Protein AF-A0A9N9C9L8-F1 (afdb_monomer)

Solvent-accessible surface area (backbone atoms only — not comparable to full-atom values): 14163 Å² total; per-residue (Å²): 132,70,75,78,88,80,62,78,48,74,69,49,50,43,63,75,63,60,70,63,66,48,76,93,69,68,57,78,82,78,86,52,66,73,58,32,45,49,53,38,59,75,66,67,68,44,53,82,51,81,50,46,43,38,30,64,38,55,78,28,55,52,53,47,42,48,48,71,48,54,37,55,40,38,30,43,17,41,72,62,72,84,26,48,66,52,44,47,55,49,25,73,61,52,73,30,62,64,61,68,57,54,63,69,68,44,52,52,50,47,52,47,28,49,74,69,44,34,80,78,39,59,49,83,88,74,60,76,64,70,57,63,57,66,73,57,44,48,16,46,69,30,49,54,86,39,89,56,32,46,66,61,12,44,63,48,55,19,63,73,42,105,67,59,55,66,86,65,60,58,70,58,41,51,50,50,47,50,59,44,50,76,42,40,95,40,31,42,50,60,50,51,54,56,51,46,76,74,50,54,74,68,56,39,53,52,50,49,60,55,49,62,76,64,74,63,70,44,78,42,33,49,54,64,52,50,47,58,55,52,38,56,51,35,48,54,34,59,80,65,69,57,74,80,84,131

Structure (mmCIF, N/CA/C/O backbone):
data_AF-A0A9N9C9L8-F1
#
_entry.id   AF-A0A9N9C9L8-F1
#
loop_
_atom_site.group_PDB
_atom_site.id
_atom_site.type_symbol
_atom_site.label_atom_id
_atom_site.label_alt_id
_atom_site.label_comp_id
_atom_site.label_asym_id
_atom_site.label_entity_id
_atom_site.label_seq_id
_atom_site.pdbx_PDB_ins_code
_atom_site.Cartn_x
_atom_site.Cartn_y
_atom_site.Cartn_z
_atom_site.occupancy
_atom_site.B_iso_or_equiv
_atom_site.auth_seq_id
_atom_site.auth_comp_id
_atom_site.auth_asym_id
_atom_site.auth_atom_id
_atom_site.pdbx_PDB_model_num
ATOM 1 N N . MET A 1 1 ? -16.384 4.258 29.018 1.00 36.84 1 MET A N 1
ATOM 2 C CA . MET A 1 1 ? -17.477 3.339 28.628 1.00 36.84 1 MET A CA 1
ATOM 3 C C . MET A 1 1 ? -18.547 4.137 27.911 1.00 36.84 1 MET A C 1
ATOM 5 O O . MET A 1 1 ? -19.125 5.034 28.512 1.00 36.84 1 MET A O 1
ATOM 9 N N . ILE A 1 2 ? -18.770 3.855 26.630 1.00 44.53 2 ILE A N 1
ATOM 10 C CA . ILE A 1 2 ? -19.825 4.497 25.841 1.00 44.53 2 ILE A CA 1
ATOM 11 C C . ILE A 1 2 ? -21.178 4.009 26.384 1.00 44.53 2 ILE A C 1
ATOM 13 O O . ILE A 1 2 ? -21.399 2.803 26.479 1.00 44.53 2 ILE A O 1
ATOM 17 N N . SER A 1 3 ? -22.069 4.925 26.772 1.00 42.12 3 SER A N 1
ATOM 18 C CA . SER A 1 3 ? -23.412 4.583 27.262 1.00 42.12 3 SER A CA 1
ATOM 19 C C . SER A 1 3 ? -24.166 3.767 26.206 1.00 42.12 3 SER A C 1
ATOM 21 O O . SER A 1 3 ? -24.439 4.246 25.109 1.00 42.12 3 SER A O 1
ATOM 23 N N . ASN A 1 4 ? -24.490 2.514 26.527 1.00 48.62 4 ASN A N 1
ATOM 24 C CA . ASN A 1 4 ? -25.032 1.531 25.582 1.00 48.62 4 ASN A CA 1
ATOM 25 C C . ASN A 1 4 ? -26.500 1.791 25.177 1.00 48.62 4 ASN A C 1
ATOM 27 O O . ASN A 1 4 ? -27.052 1.055 24.368 1.00 48.62 4 ASN A O 1
ATOM 31 N N . LYS A 1 5 ? -27.159 2.805 25.758 1.00 47.91 5 LYS A N 1
ATOM 32 C CA . LYS A 1 5 ? -28.607 3.035 25.601 1.00 47.91 5 LYS A CA 1
ATOM 33 C C . LYS A 1 5 ? -29.011 3.829 24.350 1.00 47.91 5 LYS A C 1
ATOM 35 O O . LYS A 1 5 ? -30.201 3.874 24.064 1.00 47.91 5 LYS A O 1
ATOM 40 N N . SER A 1 6 ? -28.076 4.436 23.611 1.00 53.34 6 SER A N 1
ATOM 41 C CA . SER A 1 6 ? -28.394 5.317 22.466 1.00 53.34 6 SER A CA 1
ATOM 42 C C . SER A 1 6 ? -27.886 4.837 21.103 1.00 53.34 6 SER A C 1
ATOM 44 O O . SER A 1 6 ? -28.094 5.526 20.108 1.00 53.34 6 SER A O 1
ATOM 46 N N . LEU A 1 7 ? -27.225 3.679 21.027 1.00 61.31 7 LEU A N 1
ATOM 47 C CA . LEU A 1 7 ? -26.629 3.195 19.781 1.00 61.31 7 LEU A CA 1
ATOM 48 C C . LEU A 1 7 ? -27.438 2.052 19.191 1.00 61.31 7 LEU A C 1
ATOM 50 O O . LEU A 1 7 ? -27.757 1.080 19.873 1.00 61.31 7 LEU A O 1
ATOM 54 N N . LEU A 1 8 ? -27.747 2.185 17.904 1.00 62.59 8 LEU A N 1
ATOM 55 C CA . LEU A 1 8 ? -28.431 1.157 17.132 1.00 62.59 8 LEU A CA 1
ATOM 56 C C . LEU A 1 8 ? -27.623 -0.144 17.169 1.00 62.59 8 LEU A C 1
ATOM 58 O O . LEU A 1 8 ? -26.409 -0.140 16.947 1.00 62.59 8 LEU A O 1
ATOM 62 N N . SER A 1 9 ? -28.291 -1.272 17.426 1.00 70.12 9 SER A N 1
ATOM 63 C CA . SER A 1 9 ? -27.626 -2.570 17.327 1.00 70.12 9 SER A CA 1
ATOM 64 C C . SER A 1 9 ? -27.244 -2.854 15.873 1.00 70.12 9 SER A C 1
ATOM 66 O O . SER A 1 9 ? -27.865 -2.343 14.941 1.00 70.12 9 SER A O 1
ATOM 68 N N . VAL A 1 10 ? -26.276 -3.744 15.644 1.00 64.94 10 VAL A N 1
ATOM 69 C CA . VAL A 1 10 ? -25.913 -4.190 14.285 1.00 64.94 10 VAL A CA 1
ATOM 70 C C . VAL A 1 10 ? -27.135 -4.690 13.508 1.00 64.94 10 VAL A C 1
ATOM 72 O O . VAL A 1 10 ? -27.274 -4.412 12.320 1.00 64.94 10 VAL A O 1
ATOM 75 N N . ARG A 1 11 ? -28.067 -5.375 14.185 1.00 66.69 11 ARG A N 1
ATOM 76 C CA . ARG A 1 11 ? -29.328 -5.837 13.584 1.00 66.69 11 ARG A CA 1
ATOM 77 C C . ARG A 1 11 ? -30.241 -4.678 13.180 1.00 66.69 11 ARG A C 1
ATOM 79 O O . ARG A 1 11 ? -30.893 -4.767 12.140 1.00 66.69 11 ARG A O 1
ATOM 86 N N . ASP A 1 12 ? -30.266 -3.602 13.959 1.00 71.19 12 ASP A N 1
ATOM 87 C CA . ASP A 1 12 ? -31.048 -2.404 13.645 1.00 71.19 12 ASP A CA 1
ATOM 88 C C . ASP A 1 12 ? -30.418 -1.629 12.489 1.00 71.19 12 ASP A C 1
ATOM 90 O O . ASP A 1 12 ? -31.132 -1.218 11.580 1.00 71.19 12 ASP A O 1
ATOM 94 N N . LEU A 1 13 ? -29.085 -1.529 12.442 1.00 66.75 13 LEU A N 1
ATOM 95 C CA . LEU A 1 13 ? -28.355 -0.954 11.308 1.00 66.75 13 LEU A CA 1
ATOM 96 C C . LEU A 1 13 ? -28.655 -1.734 10.013 1.00 66.75 13 LEU A C 1
ATOM 98 O O . LEU A 1 13 ? -28.976 -1.141 8.983 1.00 66.75 13 LEU A O 1
ATOM 102 N N . VAL A 1 14 ? -28.640 -3.070 10.064 1.00 66.06 14 VAL A N 1
ATOM 103 C CA . VAL A 1 14 ? -28.984 -3.929 8.915 1.00 66.06 14 VAL A CA 1
ATOM 104 C C . VAL A 1 14 ? -30.398 -3.657 8.401 1.00 66.06 14 VAL A C 1
ATOM 106 O O . VAL A 1 14 ? -30.597 -3.530 7.188 1.00 66.06 14 VAL A O 1
ATOM 109 N N . LYS A 1 15 ? -31.370 -3.533 9.314 1.00 67.88 15 LYS A N 1
ATOM 110 C CA . LYS A 1 15 ? -32.774 -3.255 8.982 1.00 67.88 15 LYS A CA 1
ATOM 111 C C . LYS A 1 15 ? -32.986 -1.836 8.448 1.00 67.88 15 LYS A C 1
ATOM 113 O O . LYS A 1 15 ? -33.624 -1.679 7.410 1.00 67.88 15 LYS A O 1
ATOM 118 N N . ILE A 1 16 ? -32.450 -0.823 9.129 1.00 61.50 16 ILE A N 1
ATOM 119 C CA . ILE A 1 16 ? -32.645 0.602 8.812 1.00 61.50 16 ILE A CA 1
ATOM 120 C C . ILE A 1 16 ? -32.012 0.950 7.466 1.00 61.50 16 ILE A C 1
ATOM 122 O O . ILE A 1 16 ? -32.652 1.580 6.626 1.00 61.50 16 ILE A O 1
ATOM 126 N N . TYR A 1 17 ? -30.786 0.488 7.214 1.00 61.66 17 TYR A N 1
ATOM 127 C CA . TYR A 1 17 ? -30.059 0.841 5.992 1.00 61.66 17 TYR A CA 1
ATOM 128 C C . TYR A 1 17 ? -30.363 -0.075 4.805 1.00 61.66 17 TYR A C 1
ATOM 130 O O . TYR A 1 17 ? -29.719 0.071 3.761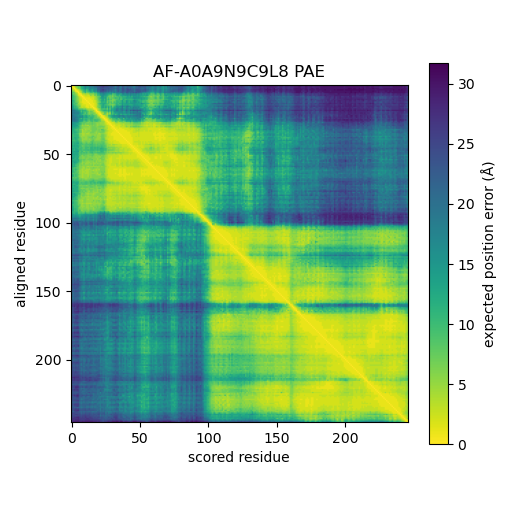 1.00 61.66 17 TYR A O 1
ATOM 138 N N . LYS A 1 18 ? -31.329 -1.004 4.947 1.00 61.41 18 LYS A N 1
ATOM 139 C CA . LYS A 1 18 ? -31.660 -2.049 3.961 1.00 61.41 18 LYS A CA 1
ATOM 140 C C . LYS A 1 18 ? -30.379 -2.592 3.334 1.00 61.41 18 LYS A C 1
ATOM 142 O O . LYS A 1 18 ? -30.186 -2.445 2.123 1.00 61.41 18 LYS A O 1
ATOM 147 N N . LEU A 1 19 ? -29.483 -3.112 4.184 1.00 62.03 19 LEU A N 1
ATOM 148 C CA . LEU A 1 19 ? -28.138 -3.582 3.833 1.00 62.03 19 LEU A CA 1
ATOM 149 C C . LEU A 1 19 ? -28.204 -4.693 2.773 1.00 62.03 19 LEU A C 1
ATOM 151 O O . LEU A 1 19 ? -28.043 -5.874 3.046 1.00 62.03 19 LEU A O 1
ATOM 155 N N . SER A 1 20 ? -28.436 -4.299 1.531 1.00 59.25 20 SER A N 1
ATOM 156 C CA . SER A 1 20 ? -28.052 -5.042 0.351 1.00 59.25 20 SER A CA 1
ATOM 157 C C . SER A 1 20 ? -26.650 -4.565 0.013 1.00 59.25 20 SER A C 1
ATOM 159 O O . SER A 1 20 ? -26.400 -3.361 -0.167 1.00 59.25 20 SER A O 1
ATOM 161 N N . ALA A 1 21 ? -25.716 -5.512 -0.009 1.00 56.69 21 ALA A N 1
ATOM 162 C CA . ALA A 1 21 ? -24.401 -5.267 -0.564 1.00 56.69 21 ALA A CA 1
ATOM 163 C C . ALA A 1 21 ? -24.594 -4.743 -1.990 1.00 56.69 21 ALA A C 1
ATOM 165 O O . ALA A 1 21 ? -25.230 -5.390 -2.825 1.00 56.69 21 ALA A O 1
ATOM 166 N N . LYS A 1 22 ? -24.076 -3.546 -2.276 1.00 57.56 22 LYS A N 1
ATOM 167 C CA . LYS A 1 22 ? -24.016 -3.089 -3.662 1.00 57.56 22 LYS A CA 1
ATOM 168 C C . LYS A 1 22 ? -22.896 -3.869 -4.335 1.00 57.56 22 LYS A C 1
ATOM 170 O O . LYS A 1 22 ? -21.727 -3.643 -4.028 1.00 57.56 22 LYS A O 1
ATOM 175 N N . SER A 1 23 ? -23.249 -4.753 -5.266 1.00 52.34 23 SER A N 1
ATOM 176 C CA . SER A 1 23 ? -22.288 -5.519 -6.076 1.00 52.34 23 SER A CA 1
ATOM 177 C C . SER A 1 23 ? -21.268 -4.612 -6.776 1.00 52.34 23 SER A C 1
ATOM 179 O O . SER A 1 23 ? -20.095 -4.949 -6.843 1.00 52.34 23 SER A O 1
ATOM 181 N N . GLN A 1 24 ? -21.677 -3.405 -7.187 1.00 54.88 24 GLN A N 1
ATOM 182 C CA . GLN A 1 24 ? -20.796 -2.388 -7.781 1.00 54.88 24 GLN A CA 1
ATOM 183 C C . GLN A 1 24 ? -19.746 -1.799 -6.818 1.00 54.88 24 GLN A C 1
ATOM 185 O O . GLN A 1 24 ? -18.781 -1.186 -7.269 1.00 54.88 24 GLN A O 1
ATOM 190 N N . LEU A 1 25 ? -19.930 -1.938 -5.502 1.00 53.25 25 LEU A N 1
ATOM 191 C CA . LEU A 1 25 ? -18.978 -1.486 -4.480 1.00 53.25 25 LEU A CA 1
ATOM 192 C C . LEU A 1 25 ? -18.234 -2.657 -3.821 1.00 53.25 25 LEU A C 1
ATOM 194 O O . LEU A 1 25 ? -17.417 -2.416 -2.934 1.00 53.25 25 LEU A O 1
ATOM 198 N N . SER A 1 26 ? -18.510 -3.902 -4.237 1.00 55.22 26 SER A N 1
ATOM 199 C CA . SER A 1 26 ? -17.922 -5.134 -3.688 1.00 55.22 26 SER A CA 1
ATOM 200 C C . SER A 1 26 ? -17.912 -5.156 -2.143 1.00 55.22 26 SER A C 1
ATOM 202 O O . SER A 1 26 ? -16.914 -5.483 -1.500 1.00 55.22 26 SER A O 1
ATOM 204 N N . GLN A 1 27 ? -19.022 -4.732 -1.532 1.00 65.38 27 GLN A N 1
ATOM 205 C CA . GLN A 1 27 ? -19.159 -4.600 -0.078 1.00 65.38 27 GLN A CA 1
ATOM 206 C C . GLN A 1 27 ? -19.370 -5.961 0.599 1.00 65.38 27 GLN A C 1
ATOM 208 O O . GLN A 1 27 ? -20.330 -6.657 0.282 1.00 65.38 27 GLN A O 1
ATOM 213 N N . ASN A 1 28 ? -18.523 -6.289 1.579 1.00 69.88 28 ASN A N 1
ATOM 214 C CA . ASN A 1 28 ? -18.715 -7.404 2.509 1.00 69.88 28 ASN A CA 1
ATOM 215 C C . ASN A 1 28 ? -18.679 -6.850 3.934 1.00 69.88 28 ASN A C 1
ATOM 217 O O . ASN A 1 28 ? -17.676 -6.262 4.334 1.00 69.88 28 ASN A O 1
ATOM 221 N N . PHE A 1 29 ? -19.767 -7.007 4.687 1.00 76.19 29 PHE A N 1
ATOM 222 C CA . PHE A 1 29 ? -19.865 -6.460 6.039 1.00 76.19 29 PHE A CA 1
ATOM 223 C C . PHE A 1 29 ? -19.498 -7.516 7.077 1.00 76.19 29 PHE A C 1
ATOM 225 O O . PHE A 1 29 ? -20.075 -8.603 7.092 1.00 76.19 29 PHE A O 1
ATOM 232 N N . ILE A 1 30 ? -18.572 -7.179 7.973 1.00 75.44 30 ILE A N 1
ATOM 233 C CA . ILE A 1 30 ? -18.327 -7.964 9.183 1.00 75.44 30 ILE A CA 1
ATOM 234 C C . ILE A 1 30 ? -19.436 -7.600 10.172 1.00 75.44 30 ILE A C 1
ATOM 236 O O . ILE A 1 30 ? -19.544 -6.445 10.578 1.00 75.44 30 ILE A O 1
ATOM 240 N N . LEU A 1 31 ? -20.284 -8.571 10.514 1.00 78.94 31 LEU A N 1
ATOM 241 C CA . LEU A 1 31 ? -21.422 -8.387 11.427 1.00 78.94 31 LEU A CA 1
ATOM 242 C C . LEU A 1 31 ? -21.231 -9.097 12.779 1.00 78.94 31 LEU A C 1
ATOM 244 O O . LEU A 1 31 ? -22.126 -9.061 13.621 1.00 78.94 31 LEU A O 1
ATOM 248 N N . ASP A 1 32 ? -20.077 -9.736 12.987 1.00 82.94 32 ASP A N 1
ATOM 249 C CA . ASP A 1 32 ? -19.719 -10.428 14.226 1.00 82.94 32 ASP A CA 1
ATOM 250 C C . ASP A 1 32 ? -18.678 -9.623 15.011 1.00 82.94 32 ASP A C 1
ATOM 252 O O . ASP A 1 32 ? -17.549 -9.428 14.551 1.00 82.94 32 ASP A O 1
ATOM 256 N N . LYS A 1 33 ? -19.056 -9.191 16.221 1.00 83.19 33 LYS A N 1
ATOM 257 C CA . LYS A 1 33 ? -18.181 -8.419 17.108 1.00 83.19 33 LYS A CA 1
ATOM 258 C C . LYS A 1 33 ? -16.960 -9.224 17.566 1.00 83.19 33 LYS A C 1
ATOM 260 O O . LYS A 1 33 ? -15.892 -8.659 17.760 1.00 83.19 33 LYS A O 1
ATOM 265 N N . ASN A 1 34 ? -17.062 -10.549 17.677 1.00 87.88 34 ASN A N 1
ATOM 266 C CA . ASN A 1 34 ? -15.916 -11.379 18.059 1.00 87.88 34 ASN A CA 1
ATOM 267 C C . ASN A 1 34 ? -14.812 -11.344 16.996 1.00 87.88 34 ASN A C 1
ATOM 269 O O . ASN A 1 34 ? -13.630 -11.448 17.320 1.00 87.88 34 ASN A O 1
ATOM 273 N N . VAL A 1 35 ? -15.189 -11.212 15.719 1.00 86.69 35 VAL A N 1
ATOM 274 C CA . VAL A 1 35 ? -14.233 -11.071 14.615 1.00 86.69 35 VAL A CA 1
ATOM 275 C C . VAL A 1 35 ? -13.576 -9.696 14.664 1.00 86.69 35 VAL A C 1
ATOM 277 O O . VAL A 1 35 ? -12.353 -9.614 14.578 1.00 86.69 35 VAL A O 1
ATOM 280 N N . THR A 1 36 ? -14.349 -8.623 14.852 1.00 88.88 36 THR A N 1
ATOM 281 C CA . THR A 1 36 ? -13.792 -7.263 14.921 1.00 88.88 36 THR A CA 1
ATOM 282 C C . THR A 1 36 ? -12.912 -7.057 16.154 1.00 88.88 36 THR A C 1
ATOM 284 O O . THR A 1 36 ? -11.832 -6.488 16.028 1.00 88.88 36 THR A O 1
ATOM 287 N N . ASP A 1 37 ? -13.282 -7.609 17.312 1.00 88.69 37 ASP A N 1
ATOM 288 C CA . ASP A 1 37 ? -12.459 -7.563 18.529 1.00 88.69 37 ASP A CA 1
ATOM 289 C C . ASP A 1 37 ? -11.131 -8.331 18.345 1.00 88.69 37 ASP A C 1
ATOM 291 O O . ASP A 1 37 ? -10.080 -7.883 18.806 1.00 88.69 37 ASP A O 1
ATOM 295 N N . LYS A 1 38 ? -11.135 -9.457 17.608 1.00 87.44 38 LYS A N 1
ATOM 296 C CA . LYS A 1 38 ? -9.898 -10.168 17.230 1.00 87.44 38 LYS A CA 1
ATOM 297 C C . LYS A 1 38 ? -9.013 -9.336 16.305 1.00 87.44 38 LYS A C 1
ATOM 299 O O . LYS A 1 38 ? -7.806 -9.317 16.521 1.00 87.44 38 LYS A O 1
ATOM 304 N N . ILE A 1 39 ? -9.591 -8.651 15.313 1.00 85.12 39 ILE A N 1
ATOM 305 C CA . ILE A 1 39 ? -8.845 -7.758 14.411 1.00 85.12 39 ILE A CA 1
ATOM 306 C C . ILE A 1 39 ? -8.147 -6.663 15.224 1.00 85.12 39 ILE A C 1
ATOM 308 O O . ILE A 1 39 ? -6.936 -6.510 15.111 1.00 85.12 39 ILE A O 1
ATOM 312 N N . VAL A 1 40 ? -8.884 -5.970 16.099 1.00 87.62 40 VAL A N 1
ATOM 313 C CA . VAL A 1 40 ? -8.338 -4.908 16.962 1.00 87.62 40 VAL A CA 1
ATOM 314 C C . VAL A 1 40 ? -7.203 -5.429 17.842 1.00 87.62 40 VAL A C 1
ATOM 316 O O . VAL A 1 40 ? -6.139 -4.815 17.904 1.00 87.62 40 VAL A O 1
ATOM 319 N N . LYS A 1 41 ? -7.384 -6.604 18.457 1.00 86.06 41 LYS A N 1
ATOM 320 C CA . LYS A 1 41 ? -6.346 -7.239 19.277 1.00 86.06 41 LYS A CA 1
ATOM 321 C C . LYS A 1 41 ? -5.094 -7.593 18.467 1.00 86.06 41 LYS A C 1
ATOM 323 O O . LYS A 1 41 ? -3.984 -7.359 18.934 1.00 86.06 41 LYS A O 1
ATOM 328 N N . SER A 1 42 ? -5.250 -8.156 17.267 1.00 81.19 42 SER A N 1
ATOM 329 C CA . SER A 1 42 ? -4.127 -8.494 16.379 1.00 81.19 42 SER A CA 1
ATOM 330 C C . SER A 1 42 ? -3.381 -7.261 15.869 1.00 81.19 42 SER A C 1
ATOM 332 O O . SER A 1 42 ? -2.173 -7.335 15.653 1.00 81.19 42 SER A O 1
ATOM 334 N N . SER A 1 43 ? -4.084 -6.140 15.719 1.00 77.81 43 SER A N 1
ATOM 335 C CA . SER A 1 43 ? -3.515 -4.843 15.355 1.00 77.81 43 SER A CA 1
ATOM 336 C C . SER A 1 43 ? -2.775 -4.137 16.490 1.00 77.81 43 SER A C 1
ATOM 338 O O . SER A 1 43 ? -2.137 -3.125 16.225 1.00 77.81 43 SER A O 1
ATOM 340 N N . GLN A 1 44 ? -2.842 -4.663 17.720 1.00 83.44 44 GLN A N 1
ATOM 341 C CA . GLN A 1 44 ? -2.185 -4.099 18.908 1.00 83.44 44 GLN A CA 1
ATOM 342 C C . GLN A 1 44 ? -2.575 -2.637 19.175 1.00 83.44 44 GLN A C 1
ATOM 344 O O . GLN A 1 44 ? -1.766 -1.869 19.680 1.00 83.44 44 GLN A O 1
ATOM 349 N N . ILE A 1 45 ? -3.812 -2.265 18.829 1.00 82.00 45 ILE A N 1
ATOM 350 C CA . ILE A 1 45 ? -4.338 -0.924 19.096 1.00 82.00 45 ILE A CA 1
ATOM 351 C C . ILE A 1 45 ? -4.612 -0.789 20.593 1.00 82.00 45 ILE A C 1
ATOM 353 O O . ILE A 1 45 ? -5.303 -1.638 21.169 1.00 82.00 45 ILE A O 1
ATOM 357 N N . ASP A 1 46 ? -4.155 0.302 21.200 1.00 81.50 46 ASP A N 1
ATOM 358 C CA . ASP A 1 46 ? -4.461 0.643 22.588 1.00 81.50 46 ASP A CA 1
ATOM 359 C C . ASP A 1 46 ? -4.780 2.137 22.782 1.00 81.50 46 ASP A C 1
ATOM 361 O O . ASP A 1 46 ? -4.831 2.926 21.840 1.00 81.50 46 ASP A O 1
ATOM 365 N N . SER A 1 47 ? -5.090 2.533 24.018 1.00 80.56 47 SER A N 1
ATOM 366 C CA . SER A 1 47 ? -5.500 3.904 24.346 1.00 80.56 47 SER A CA 1
ATOM 367 C C . SER A 1 47 ? -4.385 4.954 24.222 1.00 80.56 47 SER A C 1
ATOM 369 O O . SER A 1 47 ? -4.677 6.146 24.305 1.00 80.56 47 SER A O 1
ATOM 371 N N . ASN A 1 48 ? -3.124 4.540 24.078 1.00 78.06 48 ASN A N 1
ATOM 372 C CA . ASN A 1 48 ? -1.961 5.415 23.917 1.00 78.06 48 ASN A CA 1
ATOM 373 C C . ASN A 1 48 ? -1.676 5.754 22.450 1.00 78.06 48 ASN A C 1
ATOM 375 O O . ASN A 1 48 ? -0.862 6.642 22.182 1.00 78.06 48 ASN A O 1
ATOM 379 N N . ASP A 1 49 ? -2.323 5.072 21.502 1.00 72.00 49 ASP A N 1
ATOM 380 C CA . ASP A 1 49 ? -2.201 5.407 20.089 1.00 72.00 49 ASP A CA 1
ATOM 381 C C . ASP A 1 49 ? -2.683 6.846 19.837 1.00 72.00 49 ASP A C 1
ATOM 383 O O . ASP A 1 49 ? -3.772 7.264 20.236 1.00 72.00 49 ASP A O 1
ATOM 387 N N . LEU A 1 50 ? -1.857 7.630 19.140 1.00 64.94 50 LEU A N 1
ATOM 388 C CA . LEU A 1 50 ? -2.136 9.049 18.890 1.00 64.94 50 LEU A CA 1
ATOM 389 C C . LEU A 1 50 ? -3.296 9.264 17.912 1.00 64.94 50 LEU A C 1
ATOM 391 O O . LEU A 1 50 ? -3.976 10.291 17.979 1.00 64.94 50 LEU A O 1
ATOM 395 N N . LEU A 1 51 ? -3.472 8.332 16.971 1.00 66.25 51 LEU A N 1
ATOM 396 C CA . LEU A 1 51 ? -4.500 8.364 15.940 1.00 66.25 51 LEU A CA 1
ATOM 397 C C . LEU A 1 51 ? -4.702 6.967 15.348 1.00 66.25 51 LEU A C 1
ATOM 399 O O . LEU A 1 51 ? -3.759 6.387 14.814 1.00 66.25 51 LEU A O 1
ATOM 403 N N . VAL A 1 52 ? -5.946 6.492 15.320 1.00 73.00 52 VAL A N 1
ATOM 404 C CA . VAL A 1 52 ? -6.334 5.315 14.528 1.00 73.00 52 VAL A CA 1
ATOM 405 C C . VAL A 1 52 ? -7.088 5.758 13.283 1.00 73.00 52 VAL A C 1
ATOM 407 O O . VAL A 1 52 ? -7.986 6.594 13.346 1.00 73.00 52 VAL A O 1
ATOM 410 N N . VAL A 1 53 ? -6.747 5.182 12.133 1.00 74.31 53 VAL A N 1
ATOM 411 C CA . VAL A 1 53 ? -7.450 5.453 10.880 1.00 74.31 53 VAL A CA 1
ATOM 412 C C . VAL A 1 53 ? -8.062 4.173 10.339 1.00 74.31 53 VAL A C 1
ATOM 414 O O . VAL A 1 53 ? -7.335 3.255 9.990 1.00 74.31 53 VAL A O 1
ATOM 417 N N . GLU A 1 54 ? -9.385 4.127 10.231 1.00 77.25 54 GLU A N 1
ATOM 418 C CA . GLU A 1 54 ? -10.133 3.033 9.619 1.00 77.25 54 GLU A CA 1
ATOM 419 C C . GLU A 1 54 ? -10.584 3.420 8.210 1.00 77.25 54 GLU A C 1
ATOM 421 O O . GLU A 1 54 ? -11.121 4.503 7.979 1.00 77.25 54 GLU A O 1
ATOM 426 N N . VAL A 1 55 ? -10.413 2.507 7.257 1.00 76.75 55 VAL A N 1
ATOM 427 C CA . VAL A 1 55 ? -10.865 2.678 5.874 1.00 76.75 55 VAL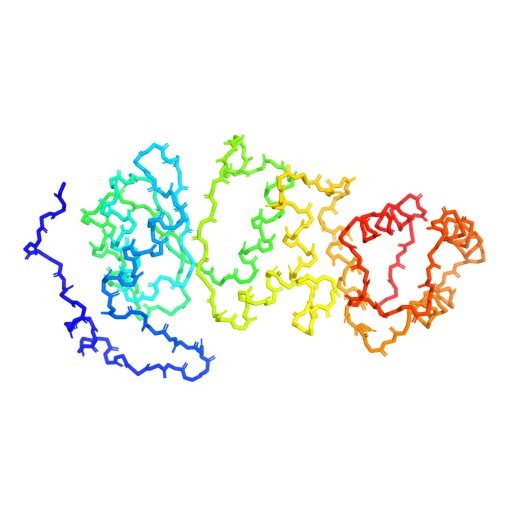 A CA 1
ATOM 428 C C . VAL A 1 55 ? -11.906 1.632 5.527 1.00 76.75 55 VAL A C 1
ATOM 430 O O . VAL A 1 55 ? -11.696 0.452 5.767 1.00 76.75 55 VAL A O 1
ATOM 433 N N . GLY A 1 56 ? -13.015 2.070 4.931 1.00 76.56 56 GLY A N 1
ATOM 434 C CA . GLY A 1 56 ? -14.162 1.215 4.639 1.00 76.56 56 GLY A CA 1
ATOM 435 C C . GLY A 1 56 ? -14.932 0.834 5.900 1.00 76.56 56 GLY A C 1
ATOM 436 O O . GLY A 1 56 ? -15.232 -0.341 6.089 1.00 76.56 56 GLY A O 1
ATOM 437 N N . ALA A 1 57 ? -15.227 1.812 6.760 1.00 81.44 57 ALA A N 1
ATOM 438 C CA . ALA A 1 57 ? -15.872 1.581 8.055 1.00 81.44 57 ALA A CA 1
ATOM 439 C C . ALA A 1 57 ? -17.244 0.888 7.949 1.00 81.44 57 ALA A C 1
ATOM 441 O O . ALA A 1 57 ? -17.699 0.205 8.873 1.00 81.44 57 ALA A O 1
ATOM 442 N N . GLY A 1 58 ? -17.912 1.028 6.801 1.00 82.38 58 GLY A N 1
ATOM 443 C CA . GLY A 1 58 ? -19.210 0.437 6.532 1.00 82.38 58 GLY A CA 1
ATOM 444 C C . GLY A 1 58 ? -20.216 0.840 7.615 1.00 82.38 58 GLY A C 1
ATOM 445 O O . GLY A 1 58 ? -20.254 2.007 7.999 1.00 82.38 58 GLY A O 1
ATOM 446 N N . PRO A 1 59 ? -21.012 -0.099 8.156 1.00 81.69 59 PRO A N 1
ATOM 447 C CA . PRO A 1 59 ? -21.966 0.190 9.226 1.00 81.69 59 PRO A CA 1
ATOM 448 C C . PRO A 1 59 ? -21.309 0.518 10.581 1.00 81.69 59 PRO A C 1
ATOM 450 O O . PRO A 1 59 ? -22.028 0.843 11.520 1.00 81.69 59 PRO A O 1
ATOM 453 N N . GLY A 1 60 ? -19.979 0.431 10.709 1.00 84.88 60 GLY A N 1
ATOM 454 C CA . GLY A 1 60 ? -19.242 0.897 11.885 1.00 84.88 60 GLY A CA 1
ATOM 455 C C . GLY A 1 60 ? -18.992 -0.146 12.980 1.00 84.88 60 GLY A C 1
ATOM 456 O O . GLY A 1 60 ? -18.724 0.221 14.123 1.00 84.88 60 GLY A O 1
ATOM 457 N N . LEU A 1 61 ? -19.084 -1.451 12.682 1.00 87.31 61 LEU A N 1
ATOM 458 C CA . LEU A 1 61 ? -18.844 -2.485 13.702 1.00 87.31 61 LEU A CA 1
ATOM 459 C C . LEU A 1 61 ? -17.364 -2.586 14.101 1.00 87.31 61 LEU A C 1
ATOM 461 O O . LEU A 1 61 ? -17.063 -2.690 15.287 1.00 87.31 61 LEU A O 1
ATOM 465 N N . LEU A 1 62 ? -16.442 -2.516 13.136 1.00 86.12 62 LEU A N 1
ATOM 466 C CA . LEU A 1 62 ? -15.012 -2.452 13.442 1.00 86.12 62 LEU A CA 1
ATOM 467 C C . LEU A 1 62 ? -14.663 -1.117 14.112 1.00 86.12 62 LEU A C 1
ATOM 469 O O . LEU A 1 62 ? -13.979 -1.130 15.134 1.00 86.12 62 LEU A O 1
ATOM 473 N N . THR A 1 63 ? -15.242 -0.005 13.641 1.00 85.75 63 THR A N 1
ATOM 474 C CA . THR A 1 63 ? -15.189 1.299 14.324 1.00 85.75 63 THR A CA 1
ATOM 475 C C . THR A 1 63 ? -15.544 1.175 15.799 1.00 85.75 63 THR A C 1
ATOM 477 O O . THR A 1 63 ? -14.840 1.699 16.655 1.00 85.75 63 THR A O 1
ATOM 480 N N . ARG A 1 64 ? -16.607 0.429 16.125 1.00 87.56 64 ARG A N 1
ATOM 481 C CA . ARG A 1 64 ? -17.022 0.200 17.509 1.00 87.56 64 ARG A CA 1
ATOM 482 C C . ARG A 1 64 ? -15.951 -0.512 18.327 1.00 87.56 64 ARG A C 1
ATOM 484 O O . ARG A 1 64 ? -15.608 -0.030 19.399 1.00 87.56 64 ARG A O 1
ATOM 491 N N . SER A 1 65 ? -15.424 -1.625 17.821 1.00 88.75 65 SER A N 1
ATOM 492 C CA . SER A 1 65 ? -14.366 -2.384 18.498 1.00 88.75 65 SER A CA 1
ATOM 493 C C . SER A 1 65 ? -13.098 -1.554 18.709 1.00 88.75 65 SER A C 1
ATOM 495 O O . SER A 1 65 ? -12.448 -1.699 19.738 1.00 88.75 65 SER A O 1
ATOM 497 N N . ILE A 1 66 ? -12.756 -0.673 17.763 1.00 86.12 66 ILE A N 1
ATOM 498 C CA . ILE A 1 66 ? -11.630 0.259 17.897 1.00 86.12 66 ILE A CA 1
ATOM 499 C C . ILE A 1 66 ? -11.915 1.280 19.007 1.00 86.12 66 ILE A C 1
ATOM 501 O O . ILE A 1 66 ? -11.080 1.493 19.872 1.00 86.12 66 ILE A O 1
ATOM 505 N N . LEU A 1 67 ? -13.101 1.889 19.032 1.00 84.25 67 LEU A N 1
ATOM 506 C CA . LEU A 1 67 ? -13.471 2.858 20.073 1.00 84.25 67 LEU A CA 1
ATOM 507 C C . LEU A 1 67 ? -13.538 2.229 21.476 1.00 84.25 67 LEU A C 1
ATOM 509 O O . LEU A 1 67 ? -13.242 2.897 22.468 1.00 84.25 67 LEU A O 1
ATOM 513 N N . ASP A 1 68 ? -13.884 0.942 21.569 1.00 87.75 68 ASP A N 1
ATOM 514 C CA . ASP A 1 68 ? -13.900 0.188 22.827 1.00 87.75 68 ASP A CA 1
ATOM 515 C C . ASP A 1 68 ? -12.490 0.041 23.453 1.00 87.75 68 ASP A C 1
ATOM 517 O O . ASP A 1 68 ? -12.405 -0.207 24.657 1.00 87.75 68 ASP A O 1
ATOM 521 N N . THR A 1 69 ? -11.391 0.247 22.704 1.00 85.44 69 THR A N 1
ATOM 522 C CA . THR A 1 69 ? -10.019 0.252 23.267 1.00 85.44 69 THR A CA 1
ATOM 523 C C . THR A 1 69 ? -9.712 1.494 24.103 1.00 85.44 69 THR A C 1
ATOM 525 O O . THR A 1 69 ? -8.704 1.529 24.805 1.00 85.44 69 THR A O 1
ATOM 528 N N . GLY A 1 70 ? -10.573 2.515 24.046 1.00 82.81 70 GLY A N 1
ATOM 529 C CA . GLY A 1 70 ? -10.350 3.799 24.704 1.00 82.81 70 GLY A CA 1
ATOM 530 C C . GLY A 1 70 ? -9.605 4.820 23.845 1.00 82.81 70 GLY A C 1
ATOM 531 O O . GL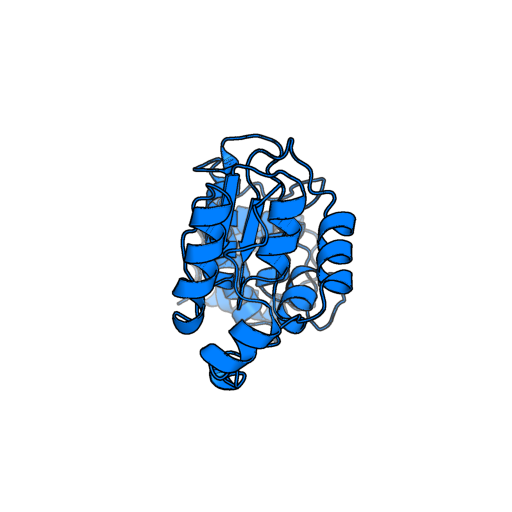Y A 1 70 ? -9.221 5.865 24.373 1.00 82.81 70 GLY A O 1
ATOM 532 N N . ILE A 1 71 ? -9.423 4.559 22.545 1.00 79.75 71 ILE A N 1
ATOM 533 C CA . ILE A 1 71 ? -8.888 5.555 21.614 1.00 79.75 71 ILE A CA 1
ATOM 534 C C . ILE A 1 71 ? -9.764 6.816 21.622 1.00 79.75 71 ILE A C 1
ATOM 536 O O . ILE A 1 71 ? -10.994 6.747 21.605 1.00 79.75 71 ILE A O 1
ATOM 540 N N . THR A 1 72 ? -9.128 7.983 21.636 1.00 70.62 72 THR A N 1
ATOM 541 C CA . THR A 1 72 ? -9.828 9.281 21.628 1.00 70.62 72 THR A CA 1
ATOM 542 C C . THR A 1 72 ? -9.754 9.972 20.272 1.00 70.62 72 THR A C 1
ATOM 544 O O . THR A 1 72 ? -10.662 10.711 19.898 1.00 70.62 72 THR A O 1
ATOM 547 N N . ASN A 1 73 ? -8.712 9.673 19.498 1.00 67.31 73 ASN A N 1
ATOM 548 C CA . ASN A 1 73 ? -8.480 10.229 18.175 1.00 67.31 73 ASN A CA 1
ATOM 549 C C . ASN A 1 73 ? -8.594 9.124 17.129 1.00 67.31 73 ASN A C 1
ATOM 551 O O . ASN A 1 73 ? -7.701 8.292 16.968 1.00 67.31 73 ASN A O 1
ATOM 555 N N . MET A 1 74 ? -9.703 9.129 16.398 1.00 71.75 74 MET A N 1
ATOM 556 C CA . MET A 1 74 ? -9.953 8.181 15.323 1.00 71.75 74 MET A CA 1
ATOM 557 C C . MET A 1 74 ? -10.523 8.894 14.103 1.00 71.75 74 MET A C 1
ATOM 559 O O . MET A 1 74 ? -11.367 9.772 14.255 1.00 71.75 74 MET A O 1
ATOM 563 N N . ILE A 1 75 ? -10.094 8.469 12.914 1.00 70.06 75 ILE A N 1
ATOM 564 C CA . ILE A 1 75 ? -10.651 8.843 11.612 1.00 70.06 75 ILE A CA 1
ATOM 565 C C . ILE A 1 75 ? -11.259 7.591 10.973 1.00 70.06 75 ILE A C 1
ATOM 567 O O . ILE A 1 75 ? -10.556 6.605 10.786 1.00 70.06 75 ILE A O 1
ATOM 571 N N . ALA A 1 76 ? -12.534 7.631 10.588 1.00 72.44 76 ALA A N 1
ATOM 572 C CA . ALA A 1 76 ? -13.176 6.569 9.815 1.00 72.44 76 ALA A CA 1
ATOM 573 C C . ALA A 1 76 ? -13.566 7.086 8.434 1.00 72.44 76 ALA A C 1
ATOM 575 O O . ALA A 1 76 ? -14.266 8.088 8.299 1.00 72.44 76 ALA A O 1
ATOM 576 N N . VAL A 1 77 ? -13.133 6.364 7.409 1.00 71.31 77 VAL A N 1
ATOM 577 C CA . VAL A 1 77 ? -13.265 6.739 6.008 1.00 71.31 77 VAL A CA 1
ATOM 578 C C . VAL A 1 77 ? -14.272 5.808 5.345 1.00 71.31 77 VAL A C 1
ATOM 580 O O . VAL A 1 77 ? -14.041 4.605 5.264 1.00 71.31 77 VAL A O 1
ATOM 583 N N . GLU A 1 78 ? -15.366 6.345 4.804 1.00 76.38 78 GLU A N 1
ATOM 584 C CA . GLU A 1 78 ? -16.400 5.553 4.123 1.00 76.38 78 GLU A CA 1
ATOM 585 C C . GLU A 1 78 ? -16.800 6.189 2.786 1.00 76.38 78 GLU A C 1
ATOM 587 O O . GLU A 1 78 ? -16.946 7.405 2.675 1.00 76.38 78 GLU A O 1
ATOM 592 N N . LYS A 1 79 ? -16.954 5.367 1.741 1.00 71.19 79 LYS A N 1
ATOM 593 C CA . LYS A 1 79 ? -17.337 5.819 0.394 1.00 71.19 79 LYS A CA 1
ATOM 594 C C . LYS A 1 79 ? -18.856 5.802 0.202 1.00 71.19 79 LYS A C 1
ATOM 596 O O . LYS A 1 79 ? -19.402 6.625 -0.533 1.00 71.19 79 LYS A O 1
ATOM 601 N N . ASP A 1 80 ? -19.545 4.851 0.818 1.00 74.38 80 ASP A N 1
ATOM 602 C CA . ASP A 1 80 ? -20.989 4.701 0.749 1.00 74.38 80 ASP A CA 1
ATOM 603 C C . ASP A 1 80 ? -21.682 5.610 1.761 1.00 74.38 80 ASP A C 1
ATOM 605 O O . ASP A 1 80 ? -21.789 5.316 2.952 1.00 74.38 80 ASP A O 1
ATOM 609 N N . LYS A 1 81 ? -22.216 6.720 1.246 1.00 76.81 81 LYS A N 1
ATOM 610 C CA . LYS A 1 81 ? -22.878 7.750 2.052 1.00 76.81 81 LYS A CA 1
ATOM 611 C C . LYS A 1 81 ? -24.051 7.227 2.894 1.00 76.81 81 LYS A C 1
ATOM 613 O O . LYS A 1 81 ? -24.436 7.889 3.852 1.00 76.81 81 LYS A O 1
ATOM 618 N N . ARG A 1 82 ? -24.608 6.048 2.572 1.00 79.25 82 ARG A N 1
ATOM 619 C CA . ARG A 1 82 ? -25.678 5.410 3.359 1.00 79.25 82 ARG A CA 1
ATOM 620 C C . ARG A 1 82 ? -25.271 5.152 4.808 1.00 79.25 82 ARG A C 1
ATOM 622 O O . ARG A 1 82 ? -26.145 5.138 5.662 1.00 79.25 82 ARG A O 1
ATOM 629 N N . PHE A 1 83 ? -23.981 4.962 5.084 1.00 79.69 83 PHE A N 1
ATOM 630 C CA . PHE A 1 83 ? -23.499 4.654 6.432 1.00 79.69 83 PHE A CA 1
ATOM 631 C C . PHE A 1 83 ? -23.086 5.870 7.253 1.00 79.69 83 PHE A C 1
ATOM 633 O O . PHE A 1 83 ? -22.831 5.729 8.446 1.00 79.69 83 PHE A O 1
ATOM 640 N N . LEU A 1 84 ? -23.079 7.067 6.658 1.00 75.81 84 LEU A N 1
ATOM 641 C CA . LEU A 1 84 ? -22.733 8.293 7.379 1.00 75.81 84 LEU A CA 1
ATOM 642 C C . LEU A 1 84 ? -23.556 8.487 8.657 1.00 75.81 84 LEU A C 1
ATOM 644 O O . LEU A 1 84 ? -22.937 8.783 9.674 1.00 75.81 84 LEU A O 1
ATOM 648 N N . PRO A 1 85 ? -24.888 8.265 8.687 1.00 76.19 85 PRO A N 1
ATOM 649 C CA . PRO A 1 85 ? -25.639 8.500 9.917 1.00 76.19 85 PRO A CA 1
ATOM 650 C C . PRO A 1 85 ? -25.246 7.533 11.049 1.00 76.19 85 PRO A C 1
ATOM 652 O O . PRO A 1 85 ? -25.184 7.942 12.204 1.00 76.19 85 PRO A O 1
ATOM 655 N N . ALA A 1 86 ? -24.898 6.278 10.735 1.00 78.50 86 ALA A N 1
ATOM 656 C CA . ALA A 1 86 ? -24.394 5.318 11.723 1.00 78.50 86 ALA A CA 1
ATOM 657 C C . ALA A 1 86 ? -23.017 5.730 12.272 1.00 78.50 86 ALA A C 1
ATOM 659 O O . ALA A 1 86 ? -22.781 5.691 13.479 1.00 78.50 86 ALA A O 1
ATOM 660 N N . LEU A 1 87 ? -22.118 6.170 11.387 1.00 76.88 87 LEU A N 1
ATOM 661 C CA . LEU A 1 87 ? -20.785 6.640 11.765 1.00 76.88 87 LEU A CA 1
ATOM 662 C C . LEU A 1 87 ? -20.842 7.953 12.563 1.00 76.88 87 LEU A C 1
ATOM 664 O O . LEU A 1 87 ? -20.074 8.123 13.506 1.00 76.88 87 LEU A O 1
ATOM 668 N N . MET A 1 88 ? -21.783 8.850 12.251 1.00 73.56 88 MET A N 1
ATOM 669 C CA . MET A 1 88 ? -22.025 10.076 13.022 1.00 73.56 88 MET A CA 1
ATOM 670 C C . MET A 1 88 ? -22.510 9.766 14.439 1.00 73.56 88 MET A C 1
ATOM 672 O O . MET A 1 88 ? -21.956 10.309 15.387 1.00 73.56 88 MET A O 1
ATOM 676 N N . GLN A 1 89 ? -23.454 8.832 14.607 1.00 75.50 89 GLN A N 1
ATOM 677 C CA . GLN A 1 89 ? -23.882 8.389 15.942 1.00 75.50 89 GLN A CA 1
ATOM 678 C C . GLN A 1 89 ? -22.717 7.827 16.764 1.00 75.50 89 GLN A C 1
ATOM 680 O O . GLN A 1 89 ? -22.628 8.064 17.968 1.00 75.50 89 GLN A O 1
ATOM 685 N N . LEU A 1 90 ? -21.811 7.081 16.124 1.00 74.19 90 LEU A N 1
ATOM 686 C CA . LEU A 1 90 ? -20.609 6.576 16.785 1.00 74.19 90 LEU A CA 1
ATOM 687 C C . LEU A 1 90 ? -19.663 7.710 17.183 1.00 74.19 90 LEU A C 1
ATOM 689 O O . LEU A 1 90 ? -19.203 7.707 18.318 1.00 74.19 90 LEU A O 1
ATOM 693 N N . SER A 1 91 ? -19.423 8.676 16.295 1.00 70.81 91 SER A N 1
ATOM 694 C CA . SER A 1 91 ? -18.601 9.868 16.551 1.00 70.81 91 SER A CA 1
ATOM 695 C C . SER A 1 91 ? -19.145 10.712 17.709 1.00 70.81 91 SER A C 1
ATOM 697 O O . SER A 1 91 ? -18.397 11.028 18.635 1.00 70.81 91 SER A O 1
ATOM 699 N N . GLU A 1 92 ? -20.448 11.002 17.727 1.00 68.62 92 GLU A N 1
ATOM 700 C CA . GLU A 1 92 ? -21.110 11.723 18.824 1.00 68.62 92 GLU A CA 1
ATOM 701 C C . GLU A 1 92 ? -20.976 10.972 20.154 1.00 68.62 92 GLU A C 1
ATOM 703 O O . GLU A 1 92 ? -20.727 11.571 21.201 1.00 68.62 92 GLU A O 1
ATOM 708 N N . ALA A 1 93 ? -21.089 9.642 20.111 1.00 64.25 93 ALA A N 1
ATOM 709 C CA . ALA A 1 93 ? -20.965 8.793 21.286 1.00 64.25 93 ALA A CA 1
ATOM 710 C C . ALA A 1 93 ? -19.513 8.619 21.773 1.00 64.25 93 ALA A C 1
ATOM 712 O O . ALA A 1 93 ? -19.312 8.256 22.935 1.00 64.25 93 ALA A O 1
ATOM 713 N N . SER A 1 94 ? -18.512 8.850 20.917 1.00 58.50 94 SER A N 1
ATOM 714 C CA . SER A 1 94 ? -17.099 8.563 21.200 1.00 58.50 94 SER A CA 1
ATOM 715 C C . SER A 1 94 ? -16.156 9.770 21.180 1.00 58.50 94 SER A C 1
ATOM 717 O O . SER A 1 94 ? -14.981 9.609 21.493 1.00 58.50 94 SER A O 1
ATOM 719 N N . ARG A 1 95 ? -16.654 10.979 20.877 1.00 52.81 95 ARG A N 1
ATOM 720 C CA . ARG A 1 95 ? -15.875 12.225 20.695 1.00 52.81 95 ARG A CA 1
ATOM 721 C C . ARG A 1 95 ? -14.831 12.177 19.555 1.00 52.81 95 ARG A C 1
ATOM 723 O O . ARG A 1 95 ? -13.978 13.058 19.494 1.00 52.81 95 ARG A O 1
ATOM 730 N N . GLY A 1 96 ? -14.894 11.195 18.650 1.00 42.75 96 GLY A N 1
ATOM 731 C CA . GLY A 1 96 ? -13.951 11.037 17.528 1.00 42.75 96 GLY A CA 1
ATOM 732 C C . GLY A 1 96 ? -14.313 11.864 16.284 1.00 42.75 96 GLY A C 1
ATOM 733 O O . GLY A 1 96 ? -15.481 12.184 16.072 1.00 42.75 96 GLY A O 1
ATOM 734 N N . ASN A 1 97 ? -13.332 12.184 15.430 1.00 42.72 97 ASN A N 1
ATOM 735 C CA . ASN A 1 97 ? -13.478 13.082 14.273 1.00 42.72 97 ASN A CA 1
ATOM 736 C C . ASN A 1 97 ? -13.303 12.297 12.951 1.00 42.72 97 ASN A C 1
ATOM 738 O O . ASN A 1 97 ? -12.187 11.917 12.609 1.00 42.72 97 ASN A O 1
ATOM 742 N N . LEU A 1 98 ? -14.382 12.027 12.199 1.00 46.00 98 LEU A N 1
ATOM 743 C CA . LEU A 1 98 ? -14.376 11.060 11.079 1.00 46.00 98 LEU A CA 1
ATOM 744 C C . LEU A 1 98 ? -14.510 11.734 9.688 1.00 46.00 98 LEU A C 1
ATOM 746 O O . LEU A 1 98 ? -15.614 12.103 9.295 1.00 46.00 98 LEU A O 1
ATOM 750 N N . PRO A 1 99 ? -13.419 11.921 8.922 1.00 39.88 99 PRO A N 1
ATOM 751 C CA . PRO A 1 99 ? -13.467 12.354 7.516 1.00 39.88 99 PRO A CA 1
ATOM 752 C C . PRO A 1 99 ? -13.586 11.202 6.490 1.00 39.88 99 PRO A C 1
ATOM 754 O O . PRO A 1 99 ? -12.965 10.152 6.629 1.00 39.88 99 PRO A O 1
ATOM 757 N N . PHE A 1 100 ? -14.321 11.435 5.389 1.00 41.78 100 PHE A N 1
ATOM 758 C CA . PHE A 1 100 ? -14.801 10.401 4.450 1.00 41.78 100 PHE A CA 1
ATOM 759 C C . PHE A 1 100 ? -14.271 10.558 2.999 1.00 41.78 100 PHE A C 1
ATOM 761 O O . PHE A 1 100 ? -14.657 11.528 2.351 1.00 41.78 100 PHE A O 1
ATOM 768 N N . ASN A 1 101 ? -13.464 9.618 2.449 1.00 39.91 101 ASN A N 1
ATOM 769 C CA . ASN A 1 101 ? -13.416 9.233 1.007 1.00 39.91 101 ASN A CA 1
ATOM 770 C C . ASN A 1 101 ? -12.400 8.112 0.604 1.00 39.91 101 ASN A C 1
ATOM 772 O O . ASN A 1 101 ? -11.342 7.975 1.192 1.00 39.91 101 ASN A O 1
ATOM 776 N N . VAL A 1 102 ? -12.702 7.387 -0.488 1.00 53.75 102 VAL A N 1
ATOM 777 C CA . VAL A 1 102 ? -11.958 6.349 -1.274 1.00 53.75 102 VAL A CA 1
ATOM 778 C C . VAL A 1 102 ? -10.618 5.760 -0.749 1.00 53.75 102 VAL A C 1
ATOM 780 O O . VAL A 1 102 ? -9.565 6.376 -0.847 1.00 53.75 102 VAL A O 1
ATOM 783 N N . ALA A 1 103 ? -10.624 4.461 -0.417 1.00 56.47 103 ALA A N 1
ATOM 784 C CA . ALA A 1 103 ? -9.510 3.692 0.164 1.00 56.47 103 ALA A CA 1
ATOM 785 C C . ALA A 1 103 ? -8.159 3.692 -0.588 1.00 56.47 103 ALA A C 1
ATOM 787 O O . ALA A 1 103 ? -7.117 3.925 0.019 1.00 56.47 103 ALA A O 1
ATOM 788 N N . SER A 1 104 ? -8.130 3.392 -1.893 1.00 62.56 104 SER A N 1
ATOM 789 C CA . SER A 1 104 ? -6.854 3.235 -2.622 1.00 62.56 104 SER A CA 1
ATOM 790 C C . SER A 1 104 ? -6.175 4.567 -2.972 1.00 62.56 104 SER A C 1
ATOM 792 O O . SER A 1 104 ? -4.969 4.675 -2.755 1.00 62.56 104 SER A O 1
ATOM 794 N N . PRO A 1 105 ? -6.893 5.596 -3.470 1.00 69.38 105 PRO A N 1
ATOM 795 C CA . PRO A 1 105 ? -6.328 6.938 -3.605 1.00 69.38 105 PRO A CA 1
ATOM 796 C C . PRO A 1 105 ? -5.878 7.509 -2.260 1.00 69.38 105 PRO A C 1
ATOM 798 O O . PRO A 1 105 ? -4.829 8.142 -2.199 1.00 69.38 105 PRO A O 1
ATOM 801 N N . LEU A 1 106 ? -6.622 7.232 -1.184 1.00 71.75 106 LEU A N 1
ATOM 802 C CA . LEU A 1 106 ? -6.269 7.688 0.154 1.00 71.75 106 LEU A CA 1
ATOM 803 C C . LEU A 1 106 ? -5.006 7.003 0.686 1.00 71.75 106 LEU A C 1
ATOM 805 O O . LEU A 1 106 ? -4.140 7.683 1.225 1.00 71.75 106 LEU A O 1
ATOM 809 N N . LEU A 1 107 ? -4.832 5.698 0.447 1.00 75.00 107 LEU A N 1
ATOM 810 C CA . LEU A 1 107 ? -3.586 5.004 0.774 1.00 75.00 107 LEU A CA 1
ATOM 811 C C . LEU A 1 107 ? -2.389 5.620 0.039 1.00 75.00 107 LEU A C 1
ATOM 813 O O . LEU A 1 107 ? -1.356 5.865 0.654 1.00 75.00 107 LEU A O 1
ATOM 817 N N . ILE A 1 108 ? -2.527 5.917 -1.257 1.00 75.81 108 ILE A N 1
ATOM 818 C CA . ILE A 1 108 ? -1.468 6.579 -2.037 1.00 75.81 108 ILE A CA 1
ATOM 819 C C . ILE A 1 108 ? -1.195 7.986 -1.491 1.00 75.81 108 ILE A C 1
ATOM 821 O O . ILE A 1 108 ? -0.038 8.370 -1.327 1.00 75.81 108 ILE A O 1
ATOM 825 N N . GLN A 1 109 ? -2.238 8.748 -1.161 1.00 79.31 109 GLN A N 1
ATOM 826 C CA . GLN A 1 109 ? -2.097 10.067 -0.550 1.00 79.31 109 GLN A CA 1
ATOM 827 C C . GLN A 1 109 ? -1.370 9.987 0.799 1.00 79.31 109 GLN A C 1
ATOM 829 O O . GLN A 1 109 ? -0.470 10.785 1.053 1.00 79.31 109 GLN A O 1
ATOM 834 N N . TRP A 1 110 ? -1.680 8.996 1.632 1.00 79.81 110 TRP A N 1
ATOM 835 C CA . TRP A 1 110 ? -0.963 8.758 2.881 1.00 79.81 110 TRP A CA 1
ATOM 836 C C . TRP A 1 110 ? 0.480 8.340 2.670 1.00 79.81 110 TRP A C 1
ATOM 838 O O . TRP A 1 110 ? 1.336 8.818 3.399 1.00 79.81 110 TRP A O 1
ATOM 848 N N . MET A 1 111 ? 0.791 7.538 1.650 1.00 79.75 111 MET A N 1
ATOM 849 C CA . MET A 1 111 ? 2.183 7.252 1.289 1.00 79.75 111 MET A CA 1
ATOM 850 C C . MET A 1 111 ? 2.942 8.534 0.911 1.00 79.75 111 MET A C 1
ATOM 852 O O . MET A 1 111 ? 4.084 8.718 1.331 1.00 79.75 111 MET A O 1
ATOM 856 N N . LYS A 1 112 ? 2.305 9.466 0.185 1.00 82.88 112 LYS A N 1
ATOM 857 C CA . LYS A 1 112 ? 2.895 10.781 -0.128 1.00 82.88 112 LYS A CA 1
ATOM 858 C C . LYS A 1 112 ? 3.125 11.615 1.129 1.00 82.88 112 LYS A C 1
ATOM 860 O O . LYS A 1 112 ? 4.207 12.171 1.294 1.00 82.88 112 LYS A O 1
ATOM 865 N N . MET A 1 113 ? 2.139 11.674 2.022 1.00 83.12 113 MET A N 1
ATOM 866 C CA . MET A 1 113 ? 2.260 12.400 3.289 1.00 83.12 113 MET A CA 1
ATOM 867 C C . MET A 1 113 ? 3.319 11.772 4.206 1.00 83.12 113 MET A C 1
ATOM 869 O O . MET A 1 113 ? 4.088 12.499 4.828 1.00 83.12 113 MET A O 1
ATOM 873 N N . LEU A 1 114 ? 3.409 10.440 4.252 1.00 80.56 114 LEU A N 1
ATOM 874 C CA . LEU A 1 114 ? 4.429 9.699 4.995 1.00 80.56 114 LEU A CA 1
ATOM 875 C C . LEU A 1 114 ? 5.830 10.038 4.492 1.00 80.56 114 LEU A C 1
ATOM 877 O O . LEU A 1 114 ? 6.702 10.371 5.291 1.00 80.56 114 LEU A O 1
ATOM 881 N N . TYR A 1 115 ? 6.029 10.019 3.174 1.00 83.50 115 TYR A N 1
ATOM 882 C CA . TYR A 1 115 ? 7.305 10.386 2.565 1.00 83.50 115 TYR A CA 1
ATOM 883 C C . TYR A 1 115 ? 7.696 11.839 2.837 1.00 83.50 115 TYR A C 1
ATOM 885 O O . TYR A 1 115 ? 8.827 12.107 3.233 1.00 83.50 115 TYR A O 1
ATOM 893 N N . LYS A 1 116 ? 6.759 12.779 2.667 1.00 84.25 116 LYS A N 1
ATOM 894 C CA . LYS A 1 116 ? 7.007 14.209 2.905 1.00 84.25 116 LYS A CA 1
ATOM 895 C C . LYS A 1 116 ? 7.057 14.578 4.389 1.00 84.25 116 LYS A C 1
ATOM 897 O O . LYS A 1 116 ? 7.350 15.725 4.706 1.00 84.25 116 LYS A O 1
ATOM 902 N N . ARG A 1 117 ? 6.770 13.631 5.294 1.00 82.31 117 ARG A N 1
ATOM 903 C CA . ARG A 1 117 ? 6.575 13.885 6.731 1.00 82.31 117 ARG A CA 1
ATOM 904 C C . ARG A 1 117 ? 5.579 15.023 6.960 1.00 82.31 117 ARG A C 1
ATOM 906 O O . ARG A 1 117 ? 5.835 15.977 7.685 1.00 82.31 117 ARG A O 1
ATOM 913 N N . GLU A 1 118 ? 4.422 14.917 6.316 1.00 82.88 118 GLU A N 1
ATOM 914 C CA . GLU A 1 118 ? 3.337 15.897 6.355 1.00 82.88 118 GLU A CA 1
ATOM 915 C C . GLU A 1 118 ? 2.089 15.349 7.065 1.00 82.88 118 GLU A C 1
ATOM 917 O O . GLU A 1 118 ? 1.893 14.139 7.213 1.00 82.88 118 GLU A O 1
ATOM 922 N N . GLY A 1 119 ? 1.215 16.264 7.502 1.00 79.12 119 GLY A N 1
ATOM 923 C CA . GLY A 1 119 ? -0.012 15.937 8.231 1.00 79.12 119 GLY A CA 1
ATOM 924 C C . GLY A 1 119 ? 0.245 15.026 9.431 1.00 79.12 119 GLY A C 1
ATOM 925 O O . GLY A 1 119 ? 1.098 15.329 10.264 1.00 79.12 119 GLY A O 1
ATOM 926 N N . ILE A 1 120 ? -0.479 13.906 9.497 1.00 67.62 120 ILE A N 1
ATOM 927 C CA . ILE A 1 120 ? -0.385 12.943 10.605 1.00 67.62 120 ILE A CA 1
ATOM 928 C C . ILE A 1 120 ? 0.997 12.279 10.694 1.00 67.62 120 ILE A C 1
ATOM 930 O O . ILE A 1 120 ? 1.421 11.909 11.778 1.00 67.62 120 ILE A O 1
ATOM 934 N N . PHE A 1 121 ? 1.752 12.202 9.592 1.00 77.75 121 PHE A N 1
ATOM 935 C CA . PHE A 1 121 ? 3.065 11.544 9.550 1.00 77.75 121 PHE A CA 1
ATOM 936 C C . PHE A 1 121 ? 4.240 12.454 9.939 1.00 77.75 121 PHE A C 1
ATOM 938 O O . PHE A 1 121 ? 5.400 12.044 9.833 1.00 77.75 121 PHE A O 1
ATOM 945 N N . LYS A 1 122 ? 3.950 13.678 10.407 1.00 76.38 122 LYS A N 1
ATOM 946 C CA . LYS A 1 122 ? 4.905 14.504 11.166 1.00 76.38 122 LYS A CA 1
ATOM 947 C C . LYS A 1 122 ? 5.273 13.850 12.497 1.00 76.38 122 LYS A C 1
ATOM 949 O O . LYS A 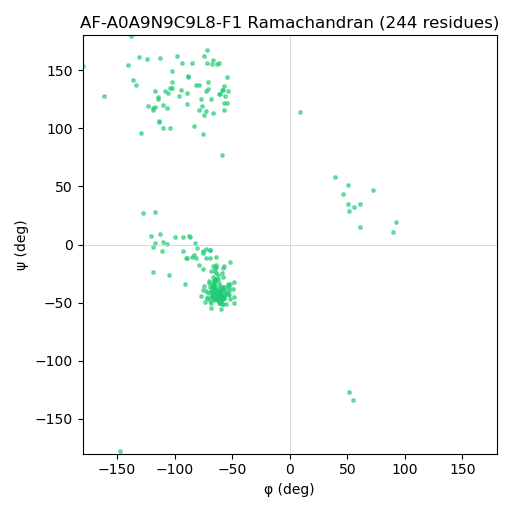1 122 ? 6.379 14.049 12.989 1.00 76.38 122 LYS A O 1
ATOM 954 N N . PHE A 1 123 ? 4.351 13.076 13.064 1.00 71.06 123 PHE A N 1
ATOM 955 C CA . PHE A 1 123 ? 4.585 12.329 14.288 1.00 71.06 123 PHE A CA 1
ATOM 956 C C . PHE A 1 123 ? 5.334 11.023 13.972 1.00 71.06 123 PHE A C 1
ATOM 958 O O . PHE A 1 123 ? 5.022 10.355 12.979 1.00 71.06 123 PHE A O 1
ATOM 965 N N . PRO A 1 124 ? 6.348 10.646 14.769 1.00 67.88 124 PRO A N 1
ATOM 966 C CA . PRO A 1 124 ? 6.977 9.337 14.646 1.00 67.88 124 PRO A CA 1
ATOM 967 C C . PRO A 1 124 ? 5.994 8.228 15.060 1.00 67.88 124 PRO A C 1
ATOM 969 O O . PRO A 1 124 ? 5.087 8.463 15.852 1.00 67.88 124 PRO A O 1
ATOM 972 N N . ASN A 1 125 ? 6.199 7.013 14.542 1.00 63.69 125 ASN A N 1
ATOM 973 C CA . ASN A 1 125 ? 5.468 5.799 14.942 1.00 63.69 125 ASN A CA 1
ATOM 974 C C . ASN A 1 125 ? 3.943 5.824 14.726 1.00 63.69 125 ASN A C 1
ATOM 976 O O . ASN A 1 125 ? 3.197 5.232 15.497 1.00 63.69 125 ASN A O 1
ATOM 980 N N . VAL A 1 126 ? 3.466 6.468 13.658 1.00 65.25 126 VAL A N 1
ATOM 981 C CA . VAL A 1 126 ? 2.051 6.374 13.258 1.00 65.25 126 VAL A CA 1
ATOM 982 C C . VAL A 1 126 ? 1.735 4.950 12.802 1.00 65.25 126 VAL A C 1
ATOM 984 O O . VAL A 1 126 ? 2.216 4.509 11.755 1.00 65.25 126 VAL A O 1
ATOM 987 N N . ILE A 1 127 ? 0.902 4.249 13.569 1.00 61.38 127 ILE A N 1
ATOM 988 C CA . ILE A 1 127 ? 0.375 2.929 13.222 1.00 61.38 127 ILE A CA 1
ATOM 989 C C . ILE A 1 127 ? -0.927 3.115 12.438 1.00 61.38 127 ILE A C 1
ATOM 991 O O . ILE A 1 127 ? -1.821 3.854 12.842 1.00 61.38 127 ILE A O 1
ATOM 995 N N . MET A 1 128 ? -1.044 2.439 11.295 1.00 65.88 128 MET A N 1
ATOM 996 C CA . MET A 1 128 ? -2.268 2.430 10.494 1.00 65.88 128 MET A CA 1
ATOM 997 C C . MET A 1 128 ? -2.829 1.015 10.418 1.00 65.88 128 MET A C 1
ATOM 999 O O . MET A 1 128 ? -2.200 0.127 9.846 1.00 65.88 128 MET A O 1
ATOM 1003 N N . THR A 1 129 ? -4.042 0.825 10.934 1.00 57.62 129 THR A N 1
ATOM 1004 C CA . THR A 1 129 ? -4.815 -0.409 10.750 1.00 57.62 129 THR A CA 1
ATOM 1005 C C . THR A 1 129 ? -5.907 -0.160 9.724 1.00 57.62 129 THR A C 1
ATOM 1007 O O . THR A 1 129 ? -6.943 0.421 10.026 1.00 57.62 129 THR A O 1
ATOM 1010 N N . LEU A 1 130 ? -5.668 -0.596 8.490 1.00 62.75 130 LEU A N 1
ATOM 1011 C CA . LEU A 1 130 ? -6.552 -0.329 7.360 1.00 62.75 130 LEU A CA 1
ATOM 1012 C C . LEU A 1 130 ? -7.289 -1.601 6.947 1.00 62.75 130 LEU A C 1
ATOM 1014 O O . LEU A 1 130 ? -6.666 -2.645 6.751 1.00 62.75 130 LEU A O 1
ATOM 1018 N N . MET A 1 131 ? -8.603 -1.504 6.756 1.00 55.72 131 MET A N 1
ATOM 1019 C CA . MET A 1 131 ? -9.393 -2.592 6.194 1.00 55.72 131 MET A CA 1
ATOM 1020 C C . MET A 1 131 ? -9.531 -2.405 4.680 1.00 55.72 131 MET A C 1
ATOM 1022 O O . MET A 1 131 ? -9.834 -1.326 4.172 1.00 55.72 131 MET A O 1
ATOM 1026 N N . PHE A 1 132 ? -9.304 -3.486 3.944 1.00 60.16 132 PHE A N 1
ATOM 1027 C CA . PHE A 1 132 ? -9.483 -3.541 2.501 1.00 60.16 132 PHE A CA 1
ATOM 1028 C C . PHE A 1 132 ? -10.308 -4.775 2.140 1.00 60.16 132 PHE A C 1
ATOM 1030 O O . PHE A 1 132 ? -10.397 -5.731 2.910 1.00 60.16 132 PHE A O 1
ATOM 1037 N N . GLN A 1 133 ? -10.882 -4.787 0.936 1.00 55.12 133 GLN A N 1
ATOM 1038 C CA . GLN A 1 133 ? -11.358 -6.039 0.344 1.00 55.12 133 GLN A CA 1
ATOM 1039 C C . GLN A 1 133 ? -10.218 -7.055 0.314 1.00 55.12 133 GLN A C 1
ATOM 1041 O O . GLN A 1 133 ? -9.079 -6.670 0.051 1.00 55.12 133 GLN A O 1
ATOM 1046 N N . LYS A 1 134 ? -10.526 -8.341 0.529 1.00 57.38 134 LYS A N 1
ATOM 1047 C CA . LYS A 1 134 ? -9.521 -9.411 0.602 1.00 57.38 134 LYS A CA 1
ATOM 1048 C C . LYS A 1 134 ? -8.521 -9.356 -0.559 1.00 57.38 134 LYS A C 1
ATOM 1050 O O . LYS A 1 134 ? -7.332 -9.283 -0.309 1.00 57.38 134 LYS A O 1
ATOM 1055 N N . GLU A 1 135 ? -8.999 -9.268 -1.800 1.00 63.62 135 GLU A N 1
ATOM 1056 C CA . GLU A 1 135 ? -8.154 -9.159 -3.004 1.00 63.62 135 GLU A CA 1
ATOM 1057 C C . GLU A 1 135 ? -7.199 -7.949 -2.962 1.00 63.62 135 GLU A C 1
ATOM 1059 O O . GLU A 1 135 ? -6.058 -8.021 -3.408 1.00 63.62 135 GLU A O 1
ATOM 1064 N N . VAL A 1 136 ? -7.641 -6.819 -2.406 1.00 65.62 136 VAL A N 1
ATOM 1065 C CA . VAL A 1 136 ? -6.810 -5.616 -2.256 1.00 65.62 136 VAL A CA 1
ATOM 1066 C C . VAL A 1 136 ? -5.800 -5.787 -1.118 1.00 65.62 136 VAL A C 1
ATOM 1068 O O . VAL A 1 136 ? -4.652 -5.380 -1.274 1.00 65.62 136 VAL A O 1
ATOM 1071 N N . GLY A 1 137 ? -6.198 -6.408 -0.006 1.00 65.56 137 GLY A N 1
ATOM 1072 C CA . GLY A 1 137 ? -5.294 -6.763 1.091 1.00 65.56 137 GLY A CA 1
ATOM 1073 C C . GLY A 1 137 ? -4.208 -7.745 0.645 1.00 65.56 137 GLY A C 1
ATOM 1074 O O . GLY A 1 137 ? -3.026 -7.484 0.861 1.00 65.56 137 GLY A O 1
ATOM 1075 N N . ASP A 1 138 ? -4.602 -8.801 -0.070 1.00 73.75 138 ASP A N 1
ATOM 1076 C CA . ASP A 1 138 ? -3.704 -9.792 -0.670 1.00 73.75 138 ASP A CA 1
ATOM 1077 C C . ASP A 1 138 ? -2.709 -9.095 -1.608 1.00 73.75 138 ASP A C 1
ATOM 1079 O O . ASP A 1 138 ? -1.501 -9.278 -1.481 1.00 73.75 138 ASP A O 1
ATOM 1083 N N . ARG A 1 139 ? -3.187 -8.185 -2.470 1.00 79.88 139 ARG A N 1
ATOM 1084 C CA . ARG A 1 139 ? -2.320 -7.350 -3.314 1.00 79.88 139 ARG A CA 1
ATOM 1085 C C . ARG A 1 139 ? -1.344 -6.511 -2.506 1.00 79.88 139 ARG A C 1
ATOM 1087 O O . ARG A 1 139 ? -0.181 -6.450 -2.874 1.00 79.88 139 ARG A O 1
ATOM 1094 N N . ILE A 1 140 ? -1.770 -5.830 -1.447 1.00 77.00 140 ILE A N 1
ATOM 1095 C CA . ILE A 1 140 ? -0.879 -4.983 -0.637 1.00 77.00 140 ILE A CA 1
ATOM 1096 C C . ILE A 1 140 ? 0.232 -5.827 0.013 1.00 77.00 140 ILE A C 1
ATOM 1098 O O . ILE A 1 140 ? 1.402 -5.436 -0.017 1.00 77.00 140 ILE A O 1
ATOM 1102 N N . ALA A 1 141 ? -0.119 -7.004 0.534 1.00 80.44 141 ALA A N 1
ATOM 1103 C CA . ALA A 1 141 ? 0.800 -7.918 1.212 1.00 80.44 141 ALA A CA 1
ATOM 1104 C C . ALA A 1 141 ? 1.635 -8.802 0.260 1.00 80.44 141 ALA A C 1
ATOM 1106 O O . ALA A 1 141 ? 2.596 -9.435 0.695 1.00 80.44 141 ALA A O 1
ATOM 1107 N N . ALA A 1 142 ? 1.303 -8.834 -1.033 1.00 86.75 142 ALA A N 1
ATOM 1108 C CA . ALA A 1 142 ? 1.892 -9.736 -2.017 1.00 86.75 142 ALA A CA 1
ATOM 1109 C C . ALA A 1 142 ? 3.428 -9.625 -2.118 1.00 86.75 142 ALA A C 1
ATOM 1111 O O . ALA A 1 142 ? 3.998 -8.575 -2.453 1.00 86.75 142 ALA A O 1
ATOM 1112 N N . SER A 1 143 ? 4.109 -10.749 -1.884 1.00 87.62 143 SER A N 1
ATOM 1113 C CA . SER A 1 143 ? 5.565 -10.877 -2.039 1.00 87.62 143 SER A CA 1
ATOM 1114 C C . SER A 1 143 ? 5.991 -10.882 -3.515 1.00 87.62 143 SER A C 1
ATOM 1116 O O . SER A 1 143 ? 5.166 -11.055 -4.405 1.00 87.62 143 SER A O 1
ATOM 1118 N N . VAL A 1 144 ? 7.291 -10.738 -3.808 1.00 88.56 144 VAL A N 1
ATOM 1119 C CA . VAL A 1 144 ? 7.833 -10.691 -5.191 1.00 88.56 144 VAL A CA 1
ATOM 1120 C C . VAL A 1 144 ? 7.378 -11.868 -6.070 1.00 88.56 144 VAL A C 1
ATOM 1122 O O . VAL A 1 144 ? 7.178 -11.725 -7.277 1.00 88.56 144 VAL A O 1
ATOM 1125 N N . LYS A 1 145 ? 7.200 -13.053 -5.481 1.00 85.62 145 LYS A N 1
ATOM 1126 C CA . LYS A 1 145 ? 6.820 -14.258 -6.229 1.00 85.62 145 LYS A CA 1
ATOM 1127 C C . LYS A 1 145 ? 5.307 -14.450 -6.344 1.00 85.62 145 LYS A C 1
ATOM 1129 O O . LYS A 1 145 ? 4.890 -15.261 -7.168 1.00 85.62 145 LYS A O 1
ATOM 1134 N N . ASP A 1 146 ? 4.527 -13.687 -5.591 1.00 86.94 146 ASP A N 1
ATOM 1135 C CA . ASP A 1 146 ? 3.082 -13.832 -5.456 1.00 86.94 146 ASP A CA 1
ATOM 1136 C C . ASP A 1 146 ? 2.331 -13.409 -6.740 1.00 86.94 146 ASP A C 1
ATOM 1138 O O . ASP A 1 146 ? 2.661 -12.367 -7.322 1.00 86.94 146 ASP A O 1
ATOM 1142 N N . PRO A 1 147 ? 1.347 -14.196 -7.223 1.00 85.44 147 PRO A N 1
ATOM 1143 C CA . PRO A 1 147 ? 0.535 -13.838 -8.389 1.00 85.44 147 PRO A CA 1
ATOM 1144 C C . PRO A 1 147 ? -0.306 -12.566 -8.201 1.00 85.44 147 PRO A C 1
ATOM 1146 O O . PRO A 1 147 ? -0.574 -11.881 -9.189 1.00 85.44 147 PRO A O 1
ATOM 1149 N N . GLU A 1 148 ? -0.672 -12.212 -6.967 1.00 82.69 148 GLU A N 1
ATOM 1150 C CA . GLU A 1 148 ? -1.420 -10.989 -6.655 1.00 82.69 148 GLU A CA 1
ATOM 1151 C C . GLU A 1 148 ? -0.514 -9.751 -6.555 1.00 82.69 148 GLU A C 1
ATOM 1153 O O . GLU A 1 148 ? -0.987 -8.635 -6.330 1.00 82.69 148 GLU A O 1
ATOM 1158 N N . ARG A 1 149 ? 0.801 -9.881 -6.771 1.00 89.31 149 ARG A N 1
ATOM 1159 C CA . ARG A 1 149 ? 1.697 -8.722 -6.766 1.00 89.31 149 ARG A CA 1
ATOM 1160 C C . ARG A 1 149 ? 1.325 -7.729 -7.859 1.00 89.31 149 ARG A C 1
ATOM 1162 O O . ARG A 1 149 ? 1.184 -8.050 -9.039 1.00 89.31 149 ARG A O 1
ATOM 1169 N N . SER A 1 150 ? 1.190 -6.473 -7.459 1.00 87.50 150 SER A N 1
ATOM 1170 C CA . SER A 1 150 ? 0.728 -5.392 -8.317 1.00 87.50 150 SER A CA 1
ATOM 1171 C C . SER A 1 150 ? 1.391 -4.064 -7.945 1.00 87.50 150 SER A C 1
ATOM 1173 O O . SER A 1 150 ? 2.229 -3.977 -7.046 1.00 87.50 150 SER A O 1
ATOM 1175 N N . ARG A 1 151 ? 0.996 -2.989 -8.636 1.00 89.25 151 ARG A N 1
ATOM 1176 C CA . ARG A 1 151 ? 1.493 -1.631 -8.375 1.00 89.25 151 ARG A CA 1
ATOM 1177 C C . ARG A 1 151 ? 1.348 -1.222 -6.902 1.00 89.25 151 ARG A C 1
ATOM 1179 O O . ARG A 1 151 ? 2.250 -0.587 -6.370 1.00 89.25 151 ARG A O 1
ATOM 1186 N N . ILE A 1 152 ? 0.234 -1.571 -6.250 1.00 82.06 152 ILE A N 1
ATOM 1187 C CA . ILE A 1 152 ? -0.027 -1.162 -4.859 1.00 82.06 152 ILE A CA 1
ATOM 1188 C C . ILE A 1 152 ? 0.902 -1.870 -3.865 1.00 82.06 152 ILE A C 1
ATOM 1190 O O . ILE A 1 152 ? 1.327 -1.245 -2.900 1.00 82.06 152 ILE A O 1
ATOM 1194 N N . SER A 1 153 ? 1.292 -3.121 -4.144 1.00 86.94 153 SER A N 1
ATOM 1195 C CA . SER A 1 153 ? 2.249 -3.885 -3.334 1.00 86.94 153 SER A CA 1
ATOM 1196 C C . SER A 1 153 ? 3.572 -3.135 -3.233 1.00 86.94 153 SER A C 1
ATOM 1198 O O . SER A 1 153 ? 4.079 -2.883 -2.146 1.00 86.94 153 SER A O 1
ATOM 1200 N N . VAL A 1 154 ? 4.103 -2.718 -4.387 1.00 88.44 154 VAL A N 1
ATOM 1201 C CA . VAL A 1 154 ? 5.404 -2.046 -4.481 1.00 88.44 154 VAL A CA 1
ATOM 1202 C C . VAL A 1 154 ? 5.381 -0.674 -3.808 1.00 88.44 154 VAL A C 1
ATOM 1204 O O . VAL A 1 154 ? 6.325 -0.340 -3.095 1.00 88.44 154 VAL A O 1
ATOM 1207 N N . LEU A 1 155 ? 4.303 0.098 -3.998 1.00 85.38 155 LEU A N 1
ATOM 1208 C CA . LEU A 1 155 ? 4.135 1.423 -3.387 1.00 85.38 155 LEU A CA 1
ATOM 1209 C C . LEU A 1 155 ? 4.061 1.371 -1.861 1.00 85.38 155 LEU A C 1
ATOM 1211 O O . LEU A 1 155 ? 4.674 2.194 -1.195 1.00 85.38 155 LEU A O 1
ATOM 1215 N N . VAL A 1 156 ? 3.306 0.422 -1.308 1.00 79.62 156 VAL A N 1
ATOM 1216 C CA . VAL A 1 156 ? 3.138 0.315 0.145 1.00 79.62 156 VAL A CA 1
ATOM 1217 C C . VAL A 1 156 ? 4.418 -0.231 0.775 1.00 79.62 156 VAL A C 1
ATOM 1219 O O . VAL A 1 156 ? 4.962 0.373 1.700 1.00 79.62 156 VAL A O 1
ATOM 1222 N N . GLN A 1 157 ? 4.958 -1.329 0.242 1.00 83.81 157 GLN A N 1
ATOM 1223 C CA . GLN A 1 157 ? 6.123 -2.015 0.812 1.00 83.81 157 GLN A CA 1
ATOM 1224 C C . GLN A 1 157 ? 7.406 -1.169 0.786 1.00 83.81 157 GLN A C 1
ATOM 1226 O O . GLN A 1 157 ? 8.300 -1.422 1.587 1.00 83.81 157 GLN A O 1
ATOM 1231 N N . SER A 1 158 ? 7.523 -0.166 -0.096 1.00 82.50 158 SER A N 1
ATOM 1232 C CA . SER A 1 158 ? 8.702 0.717 -0.126 1.00 82.50 158 SER A CA 1
ATOM 1233 C C . SER A 1 158 ? 8.804 1.637 1.099 1.00 82.50 158 SER A C 1
ATOM 1235 O O . SER A 1 158 ? 9.903 2.079 1.443 1.00 82.50 158 SER A O 1
ATOM 1237 N N . LEU A 1 159 ? 7.678 1.897 1.770 1.00 74.94 159 LEU A N 1
ATOM 1238 C CA . LEU A 1 159 ? 7.546 2.895 2.832 1.00 74.94 159 LEU A CA 1
ATOM 1239 C C . LEU A 1 159 ? 7.139 2.332 4.199 1.00 74.94 159 LEU A C 1
ATOM 1241 O O . LEU A 1 159 ? 7.387 2.985 5.208 1.00 74.94 159 LEU A O 1
ATOM 1245 N N . SER A 1 160 ? 6.493 1.165 4.245 1.00 64.88 160 SER A N 1
ATOM 1246 C CA . SER A 1 160 ? 5.744 0.703 5.431 1.00 64.88 160 SER A CA 1
ATOM 1247 C C . SER A 1 160 ? 6.320 -0.525 6.149 1.00 64.88 160 SER A C 1
ATOM 1249 O O . SER A 1 160 ? 5.688 -1.049 7.062 1.00 64.88 160 SER A O 1
ATOM 1251 N N . LEU A 1 161 ? 7.523 -0.982 5.788 1.00 54.59 161 LEU A N 1
ATOM 1252 C CA . LEU A 1 161 ? 8.206 -2.077 6.489 1.00 54.59 161 LEU A CA 1
ATOM 1253 C C . LEU A 1 161 ? 9.240 -1.555 7.495 1.00 54.59 161 LEU A C 1
ATOM 1255 O O . LEU A 1 161 ? 9.708 -0.423 7.393 1.00 54.59 161 LEU A O 1
ATOM 1259 N N . SER A 1 162 ? 9.640 -2.422 8.433 1.00 44.38 162 SER A N 1
ATOM 1260 C CA . SER A 1 162 ? 10.627 -2.167 9.503 1.00 44.38 162 SER A CA 1
ATOM 1261 C C . SER A 1 162 ? 11.969 -1.591 9.028 1.00 44.38 162 SER A C 1
ATOM 1263 O O . SER A 1 162 ? 12.732 -1.059 9.832 1.00 44.38 162 SER A O 1
ATOM 1265 N N . LYS A 1 163 ? 12.253 -1.666 7.724 1.00 54.88 163 LYS A N 1
ATOM 1266 C CA . LYS A 1 163 ? 13.300 -0.909 7.039 1.00 54.88 163 LYS A CA 1
ATOM 1267 C C . LYS A 1 163 ? 12.685 -0.227 5.812 1.00 54.88 163 LYS A C 1
ATOM 1269 O O . LYS A 1 163 ? 12.553 -0.888 4.780 1.00 54.88 163 LYS A O 1
ATOM 1274 N N . PRO A 1 164 ? 12.275 1.051 5.896 1.00 62.66 164 PRO A N 1
ATOM 1275 C CA . PRO A 1 164 ? 11.856 1.787 4.710 1.00 62.66 164 PRO A CA 1
ATOM 1276 C C . PRO A 1 164 ? 13.014 1.816 3.707 1.00 62.66 164 PRO A C 1
ATOM 1278 O O . PRO A 1 164 ? 14.157 2.082 4.078 1.00 62.66 164 PRO A O 1
ATOM 1281 N N . VAL A 1 165 ? 12.722 1.524 2.440 1.00 75.31 165 VAL A N 1
ATOM 1282 C CA . VAL A 1 165 ? 13.725 1.494 1.356 1.00 75.31 165 VAL A CA 1
ATOM 1283 C C . VAL A 1 165 ? 13.544 2.634 0.356 1.00 75.31 165 VAL A C 1
ATOM 1285 O O . VAL A 1 165 ? 14.379 2.810 -0.531 1.00 75.31 165 VAL A O 1
ATOM 1288 N N . LEU A 1 166 ? 12.481 3.435 0.498 1.00 78.94 166 LEU A N 1
ATOM 1289 C CA . LEU A 1 166 ? 12.253 4.591 -0.357 1.00 78.94 166 LEU A CA 1
ATOM 1290 C C . LEU A 1 166 ? 13.229 5.726 -0.024 1.00 78.94 166 LEU A C 1
ATOM 1292 O O . LEU A 1 166 ? 13.171 6.334 1.041 1.00 78.94 166 LEU A O 1
ATOM 1296 N N . ASN A 1 167 ? 14.094 6.043 -0.980 1.00 79.19 167 ASN A N 1
ATOM 1297 C CA . ASN A 1 167 ? 15.068 7.136 -0.919 1.00 79.19 167 ASN A CA 1
ATOM 1298 C C . ASN A 1 167 ? 14.964 8.066 -2.141 1.00 79.19 167 ASN A C 1
ATOM 1300 O O . ASN A 1 167 ? 15.949 8.672 -2.559 1.00 79.19 167 ASN A O 1
ATOM 1304 N N . VAL A 1 168 ? 13.770 8.133 -2.730 1.00 86.62 168 VAL A N 1
ATOM 1305 C CA . VAL A 1 168 ? 13.419 8.923 -3.916 1.00 86.62 168 VAL A CA 1
ATOM 1306 C C . VAL A 1 168 ? 12.027 9.537 -3.730 1.00 86.62 168 VAL A C 1
ATOM 1308 O O . VAL A 1 168 ? 11.214 8.952 -3.008 1.00 86.62 168 VAL A O 1
ATOM 1311 N N . PRO A 1 169 ? 11.704 10.665 -4.392 1.00 88.12 169 PRO A N 1
ATOM 1312 C CA . PRO A 1 169 ? 10.369 11.252 -4.336 1.00 88.12 169 PRO A CA 1
ATOM 1313 C C . PRO A 1 169 ? 9.260 10.266 -4.714 1.00 88.12 169 PRO A C 1
ATOM 1315 O O . PRO A 1 169 ? 9.338 9.610 -5.754 1.00 88.12 169 PRO A O 1
ATOM 1318 N N . VAL A 1 170 ? 8.201 10.195 -3.892 1.00 84.69 170 VAL A N 1
ATOM 1319 C CA . VAL A 1 170 ? 7.058 9.288 -4.131 1.00 84.69 170 VAL A CA 1
ATOM 1320 C C . VAL A 1 170 ? 6.401 9.541 -5.477 1.00 84.69 170 VAL A C 1
ATOM 1322 O O . VAL A 1 170 ? 5.995 8.582 -6.117 1.00 84.69 170 VAL A O 1
ATOM 1325 N N . ASP A 1 171 ? 6.307 10.792 -5.928 1.00 86.75 171 ASP A N 1
ATOM 1326 C CA . ASP A 1 171 ? 5.672 11.105 -7.211 1.00 86.75 171 ASP A CA 1
ATOM 1327 C C . ASP A 1 171 ? 6.460 10.498 -8.386 1.00 86.75 171 ASP A C 1
ATOM 1329 O O . ASP A 1 171 ? 5.879 9.819 -9.234 1.00 86.75 171 ASP A O 1
ATOM 1333 N N . ASN A 1 172 ? 7.791 10.632 -8.384 1.00 90.19 172 ASN A N 1
ATOM 1334 C CA . ASN A 1 172 ? 8.662 9.994 -9.375 1.00 90.19 172 ASN A CA 1
ATOM 1335 C C . ASN A 1 172 ? 8.618 8.464 -9.264 1.00 90.19 172 ASN A C 1
ATOM 1337 O O . ASN A 1 172 ? 8.528 7.769 -10.274 1.00 90.19 172 ASN A O 1
ATOM 1341 N N . PHE A 1 173 ? 8.646 7.927 -8.043 1.00 90.88 173 PHE A N 1
ATOM 1342 C CA . PHE A 1 173 ? 8.556 6.486 -7.812 1.00 90.88 173 PHE A CA 1
ATOM 1343 C C . PHE A 1 173 ? 7.226 5.917 -8.317 1.00 90.88 173 PHE A C 1
ATOM 1345 O O . PHE A 1 173 ? 7.199 4.911 -9.025 1.00 90.88 173 PHE A O 1
ATOM 1352 N N . GLU A 1 174 ? 6.112 6.582 -8.011 1.00 89.38 174 GLU A N 1
ATOM 1353 C CA . GLU A 1 174 ? 4.780 6.221 -8.489 1.00 89.38 174 GLU A CA 1
ATOM 1354 C C . GLU A 1 174 ? 4.719 6.245 -10.015 1.00 89.38 174 GLU A C 1
ATOM 1356 O O . GLU A 1 174 ? 4.155 5.328 -10.614 1.00 89.38 174 GLU A O 1
ATOM 1361 N N . GLU A 1 175 ? 5.330 7.242 -10.653 1.00 91.06 175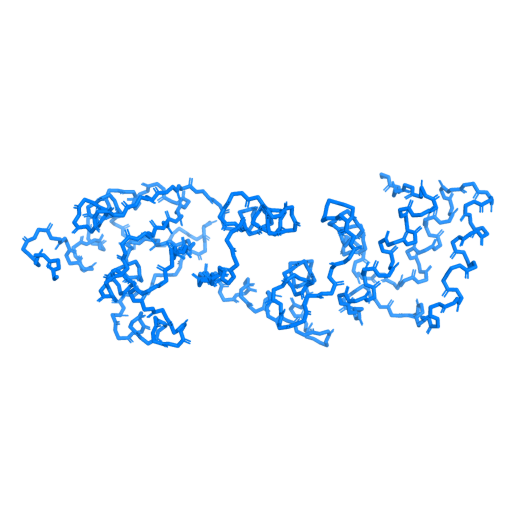 GLU A N 1
ATOM 1362 C CA . GLU A 1 175 ? 5.405 7.341 -12.106 1.00 91.06 175 GLU A CA 1
ATOM 1363 C C . GLU A 1 175 ? 6.153 6.154 -12.729 1.00 91.06 175 GLU A C 1
ATOM 1365 O O . GLU A 1 175 ? 5.611 5.498 -13.626 1.00 91.06 175 GLU A O 1
ATOM 1370 N N . VAL A 1 176 ? 7.337 5.822 -12.201 1.00 92.69 176 VAL A N 1
ATOM 1371 C CA . VAL A 1 176 ? 8.154 4.680 -12.641 1.00 92.69 176 VAL A CA 1
ATOM 1372 C C . VAL A 1 176 ? 7.374 3.380 -12.462 1.00 92.69 176 VAL A C 1
ATOM 1374 O O . VAL A 1 176 ? 7.150 2.641 -13.423 1.00 92.69 176 VAL A O 1
ATOM 1377 N N . VAL A 1 177 ? 6.885 3.102 -11.250 1.00 92.56 177 VAL A N 1
ATOM 1378 C CA . VAL A 1 177 ? 6.144 1.867 -10.961 1.00 92.56 177 VAL A CA 1
ATOM 1379 C C . VAL A 1 177 ? 4.898 1.783 -11.849 1.00 92.56 177 VAL A C 1
ATOM 1381 O O . VAL A 1 177 ? 4.625 0.731 -12.428 1.00 92.56 177 VAL A O 1
ATOM 1384 N N . ARG A 1 178 ? 4.158 2.884 -12.038 1.00 91.81 178 ARG A N 1
ATOM 1385 C CA . ARG A 1 178 ? 2.991 2.940 -12.932 1.00 91.81 178 ARG A CA 1
ATOM 1386 C C . ARG A 1 178 ? 3.362 2.610 -14.375 1.00 91.81 178 ARG A C 1
ATOM 1388 O O . ARG A 1 178 ? 2.652 1.818 -14.996 1.00 91.81 178 ARG A O 1
ATOM 1395 N N . TYR A 1 179 ? 4.442 3.179 -14.903 1.00 93.50 179 TYR A N 1
ATOM 1396 C CA . TYR A 1 179 ? 4.871 2.947 -16.280 1.00 93.50 179 TYR A CA 1
ATOM 1397 C C . TYR A 1 179 ? 5.238 1.477 -16.530 1.00 93.50 179 TYR A C 1
ATOM 1399 O O . TYR A 1 179 ? 4.801 0.884 -17.526 1.00 93.50 179 TYR A O 1
ATOM 1407 N N . PHE A 1 180 ? 6.001 0.874 -15.613 1.00 94.31 180 PHE A N 1
ATOM 1408 C CA . PHE A 1 180 ? 6.437 -0.520 -15.719 1.00 94.31 180 PHE A CA 1
ATOM 1409 C C . PHE A 1 180 ? 5.279 -1.500 -15.486 1.00 94.31 180 PHE A C 1
ATOM 1411 O O . PHE A 1 180 ? 5.073 -2.394 -16.307 1.00 94.31 180 PHE A O 1
ATOM 1418 N N . TYR A 1 181 ? 4.447 -1.310 -14.455 1.00 91.38 181 TYR A N 1
ATOM 1419 C CA . TYR A 1 181 ? 3.278 -2.176 -14.220 1.00 91.38 181 TYR A CA 1
ATOM 1420 C C . TYR A 1 181 ? 2.198 -2.046 -15.299 1.00 91.38 181 TYR A C 1
ATOM 1422 O O . TYR A 1 181 ? 1.517 -3.030 -15.595 1.00 91.38 181 TYR A O 1
ATOM 1430 N N . GLY A 1 182 ? 2.079 -0.891 -15.964 1.00 89.62 182 GLY A N 1
ATOM 1431 C CA . GLY A 1 182 ? 1.259 -0.753 -17.175 1.00 89.62 182 GLY A CA 1
ATOM 1432 C C . GLY A 1 182 ? 1.685 -1.712 -18.297 1.00 89.62 182 GLY A C 1
ATOM 1433 O O . GLY A 1 182 ? 0.893 -2.046 -19.175 1.00 89.62 182 GLY A O 1
ATOM 1434 N N . ARG A 1 183 ? 2.920 -2.222 -18.230 1.00 93.62 183 ARG A N 1
ATOM 1435 C CA . ARG A 1 183 ? 3.525 -3.181 -19.160 1.00 93.62 183 ARG A CA 1
ATOM 1436 C C . ARG A 1 183 ? 3.876 -4.509 -18.479 1.00 93.62 183 ARG A C 1
ATOM 1438 O O . ARG A 1 183 ? 4.754 -5.212 -18.963 1.00 93.62 183 ARG A O 1
ATOM 1445 N N . ARG A 1 184 ? 3.157 -4.908 -17.418 1.00 90.12 184 ARG A N 1
ATOM 1446 C CA . ARG A 1 184 ? 3.441 -6.119 -16.608 1.00 90.12 184 ARG A CA 1
ATOM 1447 C C . ARG A 1 184 ? 3.671 -7.413 -17.407 1.00 90.12 184 ARG A C 1
ATOM 1449 O O . ARG A 1 184 ? 4.484 -8.244 -17.044 1.00 90.12 184 ARG A O 1
ATOM 1456 N N . ARG A 1 185 ? 3.015 -7.580 -18.563 1.00 91.75 185 ARG A N 1
ATOM 1457 C CA . ARG A 1 185 ? 3.187 -8.779 -19.413 1.00 91.75 185 ARG A CA 1
ATOM 1458 C C . ARG A 1 185 ? 4.438 -8.753 -20.307 1.00 91.75 185 ARG A C 1
ATOM 1460 O O . ARG A 1 185 ? 4.658 -9.701 -21.056 1.00 91.75 185 ARG A O 1
ATOM 1467 N N . LYS A 1 186 ? 5.217 -7.670 -20.297 1.00 95.06 186 LYS A N 1
ATOM 1468 C CA . LYS A 1 186 ? 6.451 -7.505 -21.077 1.00 95.06 186 LYS A CA 1
ATOM 1469 C C . LYS A 1 186 ? 7.663 -7.710 -20.173 1.00 95.06 186 LYS A C 1
ATOM 1471 O O . LYS A 1 186 ? 7.611 -7.408 -18.987 1.00 95.06 186 LYS A O 1
ATOM 1476 N N . THR A 1 187 ? 8.754 -8.212 -20.743 1.00 96.12 187 THR A N 1
ATOM 1477 C CA . THR A 1 187 ? 10.042 -8.272 -20.041 1.00 96.12 187 THR A CA 1
ATOM 1478 C C . THR A 1 187 ? 10.634 -6.874 -19.903 1.00 96.12 187 THR A C 1
ATOM 1480 O O . THR A 1 187 ? 10.352 -5.993 -20.726 1.00 96.12 187 THR A O 1
ATOM 1483 N N . LEU A 1 188 ? 11.499 -6.672 -18.911 1.00 93.94 188 LEU A N 1
ATOM 1484 C CA . LEU A 1 188 ? 12.240 -5.425 -18.736 1.00 93.94 188 LEU A CA 1
ATOM 1485 C C . LEU A 1 188 ? 12.993 -5.041 -20.007 1.00 93.94 188 LEU A C 1
ATOM 1487 O O . LEU A 1 188 ? 12.903 -3.898 -20.444 1.00 93.94 188 LEU A O 1
ATOM 1491 N N . ARG A 1 189 ? 13.631 -6.009 -20.674 1.00 94.81 189 ARG A N 1
ATOM 1492 C CA . ARG A 1 189 ? 14.304 -5.822 -21.968 1.00 94.81 189 ARG A CA 1
ATOM 1493 C C . ARG A 1 189 ? 13.388 -5.172 -23.007 1.00 94.81 189 ARG A C 1
ATOM 1495 O O . ARG A 1 189 ? 13.789 -4.224 -23.678 1.00 94.81 189 ARG A O 1
ATOM 1502 N N . SER A 1 190 ? 12.150 -5.652 -23.137 1.00 95.88 190 SER A N 1
ATOM 1503 C CA . SER A 1 190 ? 11.175 -5.081 -24.077 1.00 95.88 190 SER A CA 1
ATOM 1504 C C . SER A 1 190 ? 10.745 -3.669 -23.676 1.00 95.88 190 SER A C 1
ATOM 1506 O O . SER A 1 190 ? 10.509 -2.830 -24.549 1.00 95.88 190 SER A O 1
ATOM 1508 N N . ILE A 1 191 ? 10.618 -3.406 -22.375 1.00 94.81 191 ILE A N 1
ATOM 1509 C CA . ILE A 1 191 ? 10.232 -2.094 -21.853 1.00 94.81 191 ILE A CA 1
ATOM 1510 C C . ILE A 1 191 ? 11.358 -1.087 -22.110 1.00 94.81 191 ILE A C 1
ATOM 1512 O O . ILE A 1 191 ? 11.107 -0.055 -22.728 1.00 94.81 191 ILE A O 1
ATOM 1516 N N . PHE A 1 192 ? 12.598 -1.413 -21.741 1.00 93.56 192 PHE A N 1
ATOM 1517 C CA . PHE A 1 192 ? 13.760 -0.555 -21.975 1.00 93.56 192 PHE A CA 1
ATOM 1518 C C . PHE A 1 192 ? 14.019 -0.317 -23.460 1.00 93.56 192 PHE A C 1
ATOM 1520 O O . PHE A 1 192 ? 14.274 0.820 -23.835 1.00 93.56 192 PHE A O 1
ATOM 1527 N N . LYS A 1 193 ? 13.850 -1.322 -24.333 1.00 93.38 193 LYS A N 1
ATOM 1528 C CA . LYS A 1 193 ? 13.910 -1.114 -25.793 1.00 93.38 193 LYS A CA 1
ATOM 1529 C C . LYS A 1 193 ? 12.927 -0.031 -26.255 1.00 93.38 193 LYS A C 1
ATOM 1531 O O . LYS A 1 193 ? 13.274 0.808 -27.080 1.00 93.38 193 LYS A O 1
ATOM 1536 N N . THR A 1 194 ? 11.714 -0.035 -25.702 1.00 93.00 194 THR A N 1
ATOM 1537 C CA . THR A 1 194 ? 10.693 0.975 -26.017 1.00 93.00 194 THR A CA 1
ATOM 1538 C C . THR A 1 194 ? 11.100 2.356 -25.504 1.00 93.00 194 THR A C 1
ATOM 1540 O O . THR A 1 194 ? 10.975 3.328 -26.239 1.00 93.00 194 THR A O 1
ATOM 1543 N N . ILE A 1 195 ? 11.618 2.451 -24.275 1.00 91.75 195 ILE A N 1
ATOM 1544 C CA . ILE A 1 195 ? 12.092 3.719 -23.695 1.00 91.75 195 ILE A CA 1
ATOM 1545 C C . ILE A 1 195 ? 13.233 4.294 -24.540 1.00 91.75 195 ILE A C 1
ATOM 1547 O O . ILE A 1 195 ? 13.140 5.430 -24.989 1.00 91.75 195 ILE A O 1
ATOM 1551 N N . LYS A 1 196 ? 14.250 3.481 -24.849 1.00 91.81 196 LYS A N 1
ATOM 1552 C CA . LYS A 1 196 ? 15.403 3.886 -25.664 1.00 91.81 196 LYS A CA 1
ATOM 1553 C C . LYS A 1 196 ? 15.005 4.436 -27.029 1.00 91.81 196 LYS A C 1
ATOM 1555 O O . LYS A 1 196 ? 15.564 5.427 -27.467 1.00 91.81 196 LYS A O 1
ATOM 1560 N N . SER A 1 197 ? 13.996 3.845 -27.674 1.00 91.06 197 SER A N 1
ATOM 1561 C CA . SER A 1 197 ? 13.516 4.322 -28.981 1.00 91.06 197 SER A CA 1
ATOM 1562 C C . SER A 1 197 ? 12.922 5.737 -28.967 1.00 91.06 197 SER A C 1
ATOM 1564 O O . SER A 1 197 ? 12.651 6.282 -30.032 1.00 91.06 197 SER A O 1
ATOM 1566 N N . ARG A 1 198 ? 12.685 6.319 -27.784 1.00 88.81 198 ARG A N 1
ATOM 1567 C CA . ARG A 1 198 ? 12.036 7.625 -27.616 1.00 88.81 198 ARG A CA 1
ATOM 1568 C C . ARG A 1 198 ? 12.897 8.660 -26.881 1.00 88.81 198 ARG A C 1
ATOM 1570 O O . ARG A 1 198 ? 12.379 9.724 -26.559 1.00 88.81 198 ARG A O 1
ATOM 1577 N N . ILE A 1 199 ? 14.167 8.356 -26.611 1.00 88.38 199 ILE A N 1
ATOM 1578 C CA . ILE A 1 199 ? 15.115 9.257 -25.931 1.00 88.38 199 ILE A CA 1
ATOM 1579 C C . ILE A 1 199 ? 16.359 9.470 -26.803 1.00 88.38 199 ILE A C 1
ATOM 1581 O O . ILE A 1 199 ? 16.648 8.672 -27.703 1.00 88.38 199 ILE A O 1
ATOM 1585 N N . SER A 1 200 ? 17.095 10.550 -26.550 1.00 89.62 200 SER A N 1
ATOM 1586 C CA . SER A 1 200 ? 18.297 10.917 -27.306 1.00 89.62 200 SER A CA 1
ATOM 1587 C C . SER A 1 200 ? 19.416 9.872 -27.166 1.00 89.62 200 SER A C 1
ATOM 1589 O O . SER A 1 200 ? 19.476 9.167 -26.156 1.00 89.62 200 SER A O 1
ATOM 1591 N N . PRO A 1 201 ? 20.350 9.775 -28.132 1.00 90.81 201 PRO A N 1
ATOM 1592 C CA . PRO A 1 201 ? 21.487 8.854 -28.039 1.00 90.81 201 PRO A CA 1
ATOM 1593 C C . PRO A 1 201 ? 22.308 9.009 -26.749 1.00 90.81 201 PRO A C 1
ATOM 1595 O O . PRO A 1 201 ? 22.749 8.015 -26.176 1.00 90.81 201 PRO A O 1
ATOM 1598 N N . THR A 1 202 ? 22.456 10.241 -26.251 1.00 89.12 202 THR A N 1
ATOM 1599 C CA . THR A 1 202 ? 23.136 10.530 -24.981 1.00 89.12 202 THR A CA 1
ATOM 1600 C C . THR A 1 202 ? 22.402 9.909 -23.791 1.00 89.12 202 THR A C 1
ATOM 1602 O O . THR A 1 202 ? 23.018 9.235 -22.969 1.00 89.12 202 THR A O 1
ATOM 1605 N N . GLU A 1 203 ? 21.078 10.072 -23.717 1.00 88.69 203 GLU A N 1
ATOM 1606 C CA . GLU A 1 203 ? 20.254 9.466 -22.661 1.00 88.69 203 GLU A CA 1
ATOM 1607 C C . GLU A 1 203 ? 20.246 7.933 -22.752 1.00 88.69 203 GLU A C 1
ATOM 1609 O O . GLU A 1 203 ? 20.227 7.259 -21.723 1.00 88.69 203 GLU A O 1
ATOM 1614 N N . GLN A 1 204 ? 20.304 7.367 -23.964 1.00 90.19 204 GLN A N 1
ATOM 1615 C CA . GLN A 1 204 ? 20.435 5.917 -24.153 1.00 90.19 204 GLN A CA 1
ATOM 1616 C C . GLN A 1 204 ? 21.747 5.395 -23.561 1.00 90.19 204 GLN A C 1
ATOM 1618 O O . GLN A 1 204 ? 21.714 4.431 -22.798 1.00 90.19 204 GLN A O 1
ATOM 1623 N N . GLY A 1 205 ? 22.875 6.050 -23.862 1.00 89.25 205 GLY A N 1
ATOM 1624 C CA . GLY A 1 205 ? 24.184 5.668 -23.328 1.00 89.25 205 GLY A CA 1
ATOM 1625 C C . GLY A 1 205 ? 24.248 5.753 -21.801 1.00 89.25 205 GLY A C 1
ATOM 1626 O O . GLY A 1 205 ? 24.743 4.834 -21.151 1.00 89.25 205 GLY A O 1
ATOM 1627 N N . LEU A 1 206 ? 23.679 6.812 -21.215 1.00 87.75 206 LEU A N 1
ATOM 1628 C CA . LEU A 1 206 ? 23.578 6.964 -19.760 1.00 87.75 206 LEU A CA 1
ATOM 1629 C C . LEU A 1 206 ? 22.701 5.883 -19.120 1.00 87.75 206 LEU A C 1
ATOM 1631 O O . LEU A 1 206 ? 23.056 5.328 -18.079 1.00 87.75 206 LEU A O 1
ATOM 1635 N N . LEU A 1 207 ? 21.555 5.572 -19.730 1.00 88.38 207 LEU A N 1
ATOM 1636 C CA . LEU A 1 207 ? 20.673 4.518 -19.244 1.00 88.38 207 LEU A CA 1
ATOM 1637 C C . LEU A 1 207 ? 21.377 3.157 -19.278 1.00 88.38 207 LEU A C 1
ATOM 1639 O O . LEU A 1 207 ? 21.286 2.413 -18.307 1.00 88.38 207 LEU A O 1
ATOM 1643 N N . ASP A 1 208 ? 22.104 2.853 -20.351 1.00 88.88 208 ASP A N 1
ATOM 1644 C CA . ASP A 1 208 ? 22.841 1.594 -20.483 1.00 88.88 208 ASP A CA 1
ATOM 1645 C C . ASP A 1 208 ? 23.962 1.455 -19.465 1.00 88.88 208 ASP A C 1
ATOM 1647 O O . ASP A 1 208 ? 24.004 0.460 -18.742 1.00 88.88 208 ASP A O 1
ATOM 1651 N N . TYR A 1 209 ? 24.775 2.496 -19.307 1.00 88.62 209 TYR A N 1
ATOM 1652 C CA . TYR A 1 209 ? 25.822 2.533 -18.290 1.00 88.62 209 TYR A CA 1
ATOM 1653 C C . TYR A 1 209 ? 25.280 2.276 -16.876 1.00 88.62 209 TYR A C 1
ATOM 1655 O O . TYR A 1 209 ? 25.873 1.540 -16.086 1.00 88.62 209 TYR A O 1
ATOM 1663 N N . ASN A 1 210 ? 24.132 2.872 -16.541 1.00 86.69 210 ASN A N 1
ATOM 1664 C CA . ASN A 1 210 ? 23.523 2.695 -15.228 1.00 86.69 210 ASN A CA 1
ATOM 1665 C C . ASN A 1 210 ? 22.860 1.319 -15.058 1.00 86.69 210 ASN A C 1
ATOM 1667 O O . ASN A 1 210 ? 22.915 0.760 -13.965 1.00 86.69 210 ASN A O 1
ATOM 1671 N N . LEU A 1 211 ? 22.252 0.754 -16.108 1.00 85.31 211 LEU A N 1
ATOM 1672 C CA . LEU A 1 211 ? 21.649 -0.582 -16.055 1.00 85.31 211 LEU A CA 1
ATOM 1673 C C . LEU A 1 211 ? 22.699 -1.692 -15.928 1.00 85.31 211 LEU A C 1
ATOM 1675 O O . LEU A 1 211 ? 22.457 -2.655 -15.203 1.00 85.31 211 LEU A O 1
ATOM 1679 N N . GLU A 1 212 ? 23.858 -1.558 -16.577 1.00 86.00 212 GLU A N 1
ATOM 1680 C CA . GLU A 1 212 ? 24.962 -2.522 -16.460 1.00 86.00 212 GLU A CA 1
ATOM 1681 C C . GLU A 1 212 ? 25.483 -2.621 -15.022 1.00 86.00 212 GLU A C 1
ATOM 1683 O O . GLU A 1 212 ? 25.674 -3.720 -14.506 1.00 86.00 212 GLU A O 1
ATOM 1688 N N . LYS A 1 213 ? 25.610 -1.484 -14.327 1.00 83.81 213 LYS A N 1
ATOM 1689 C CA . LYS A 1 213 ? 26.032 -1.436 -12.916 1.00 83.81 213 LYS A CA 1
ATOM 1690 C C . LYS A 1 213 ? 25.063 -2.092 -11.936 1.00 83.81 213 LYS A C 1
ATOM 1692 O O . LYS A 1 213 ? 25.448 -2.368 -10.804 1.00 83.81 213 LYS A O 1
ATOM 1697 N N . LEU A 1 214 ? 23.802 -2.271 -12.325 1.00 80.06 214 LEU A N 1
ATOM 1698 C CA . LEU A 1 214 ? 22.792 -2.879 -11.463 1.00 80.06 214 LEU A CA 1
ATOM 1699 C C . LEU A 1 214 ? 22.816 -4.412 -11.494 1.00 80.06 214 LEU A C 1
ATOM 1701 O O . LEU A 1 214 ? 22.108 -5.014 -10.69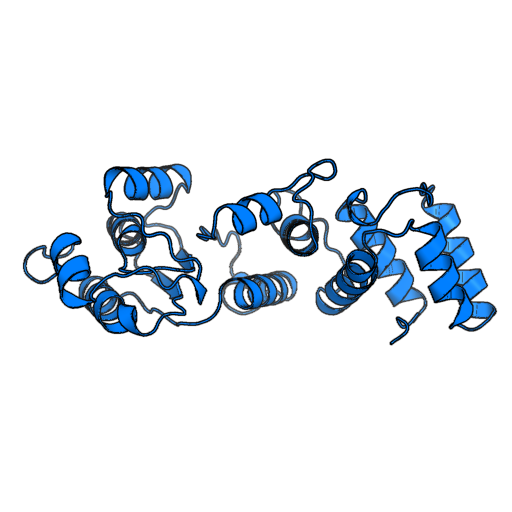1 1.00 80.06 214 LEU A O 1
ATOM 1705 N N . GLU A 1 215 ? 23.583 -5.031 -12.402 1.00 82.06 215 GLU A N 1
ATOM 1706 C CA . GLU A 1 215 ? 23.632 -6.491 -12.602 1.00 82.06 215 GLU A CA 1
ATOM 1707 C C . GLU A 1 215 ? 22.234 -7.127 -12.759 1.00 82.06 215 GLU A C 1
ATOM 1709 O O . GLU A 1 215 ? 21.953 -8.235 -12.302 1.00 82.06 215 GLU A O 1
ATOM 1714 N N . TRP A 1 216 ? 21.310 -6.405 -13.394 1.00 84.00 216 TRP A N 1
ATOM 1715 C CA . TRP A 1 216 ? 19.914 -6.821 -13.487 1.00 84.00 216 TRP A CA 1
ATOM 1716 C C . TRP A 1 216 ? 19.649 -7.883 -14.548 1.00 84.00 216 TRP A C 1
ATOM 1718 O O . TRP A 1 216 ? 20.028 -7.749 -15.713 1.00 84.00 216 TRP A O 1
ATOM 1728 N N . ASP A 1 217 ? 18.824 -8.866 -14.185 1.00 87.81 217 ASP A N 1
ATOM 1729 C CA . ASP A 1 217 ? 18.212 -9.767 -15.154 1.00 87.81 217 ASP A CA 1
ATOM 1730 C C . ASP A 1 217 ? 17.073 -9.063 -15.915 1.00 87.81 217 ASP A C 1
ATOM 1732 O O . ASP A 1 217 ? 15.909 -9.024 -15.506 1.00 87.81 217 ASP A O 1
ATOM 1736 N N . LEU A 1 218 ? 17.405 -8.529 -17.093 1.00 90.12 218 LEU A N 1
ATOM 1737 C CA . LEU A 1 218 ? 16.443 -7.865 -17.976 1.00 90.12 218 LEU A CA 1
ATOM 1738 C C . LEU A 1 218 ? 15.414 -8.822 -18.613 1.00 90.12 218 LEU A C 1
ATOM 1740 O O . LEU A 1 218 ? 14.519 -8.366 -19.336 1.00 90.12 218 LEU A O 1
ATOM 1744 N N . THR A 1 219 ? 15.520 -10.136 -18.403 1.00 92.38 219 THR A N 1
ATOM 1745 C CA . THR A 1 219 ? 14.498 -11.100 -18.844 1.00 92.38 219 THR A CA 1
ATOM 1746 C C . THR A 1 219 ? 13.292 -11.142 -17.905 1.00 92.38 219 THR A C 1
ATOM 1748 O O . THR A 1 219 ? 12.205 -11.542 -18.334 1.00 92.38 219 THR A O 1
ATOM 1751 N N . LEU A 1 220 ? 13.436 -10.638 -16.675 1.00 92.31 220 LEU A N 1
ATOM 1752 C CA . LEU A 1 220 ? 12.351 -10.550 -15.705 1.00 92.31 220 LEU A CA 1
ATOM 1753 C C . LEU A 1 220 ? 11.203 -9.658 -16.194 1.00 92.31 220 LEU A C 1
ATOM 1755 O O . LEU A 1 220 ? 11.360 -8.763 -17.029 1.00 92.31 220 LEU A O 1
ATOM 1759 N N . ARG A 1 221 ? 10.012 -9.911 -15.648 1.00 93.00 221 ARG A N 1
ATOM 1760 C CA . ARG A 1 221 ? 8.832 -9.044 -15.787 1.00 93.00 221 ARG A CA 1
ATOM 1761 C C . ARG A 1 221 ? 8.746 -8.070 -14.609 1.00 93.00 221 ARG A C 1
ATOM 1763 O O . ARG A 1 221 ? 9.232 -8.414 -13.533 1.00 93.00 221 ARG A O 1
ATOM 1770 N N . PRO A 1 222 ? 8.073 -6.913 -14.759 1.00 93.12 222 PRO A N 1
ATOM 1771 C CA . PRO A 1 222 ? 7.898 -5.933 -13.687 1.00 93.12 222 PRO A CA 1
ATOM 1772 C C . PRO A 1 222 ? 7.408 -6.507 -12.352 1.00 93.12 222 PRO A C 1
ATOM 1774 O O . PRO A 1 222 ? 7.893 -6.087 -11.305 1.00 93.12 222 PRO A O 1
ATOM 1777 N N . GLU A 1 223 ? 6.493 -7.486 -12.361 1.00 89.62 223 GLU A N 1
ATOM 1778 C CA . GLU A 1 223 ? 6.022 -8.110 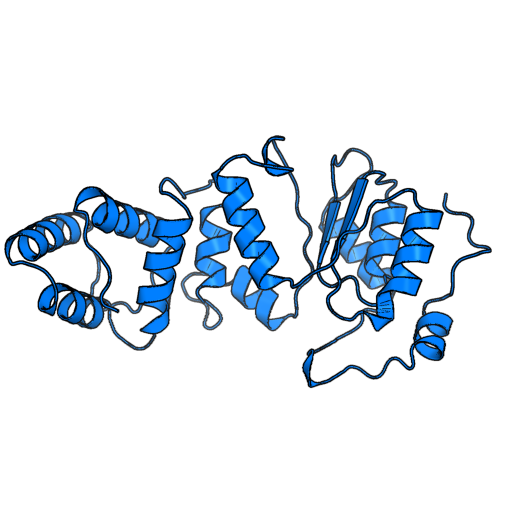-11.116 1.00 89.62 223 GLU A CA 1
ATOM 1779 C C . GLU A 1 223 ? 7.115 -8.868 -10.343 1.00 89.62 223 GLU A C 1
ATOM 1781 O O . GLU A 1 223 ? 6.964 -9.088 -9.148 1.00 89.62 223 GLU A O 1
ATOM 1786 N N . LYS A 1 224 ? 8.225 -9.250 -10.987 1.00 90.69 224 LYS A N 1
ATOM 1787 C CA . LYS A 1 224 ? 9.309 -10.036 -10.373 1.00 90.69 224 LYS A CA 1
ATOM 1788 C C . LYS A 1 224 ? 10.436 -9.193 -9.782 1.00 90.69 224 LYS A C 1
ATOM 1790 O O . LYS A 1 224 ? 11.416 -9.756 -9.313 1.00 90.69 224 LYS A O 1
ATOM 1795 N N . ILE A 1 225 ? 10.272 -7.875 -9.761 1.00 89.50 225 ILE A N 1
ATOM 1796 C CA . ILE A 1 225 ? 11.266 -6.926 -9.259 1.00 89.50 225 ILE A CA 1
ATOM 1797 C C . ILE A 1 225 ? 10.862 -6.450 -7.859 1.00 89.50 225 ILE A C 1
ATOM 1799 O O . ILE A 1 225 ? 9.680 -6.209 -7.570 1.00 89.50 225 ILE A O 1
ATOM 1803 N N . SER A 1 226 ? 11.841 -6.326 -6.969 1.00 88.94 226 SER A N 1
ATOM 1804 C CA . SER A 1 226 ? 11.691 -5.863 -5.588 1.00 88.94 226 SER A CA 1
ATOM 1805 C C . SER A 1 226 ? 11.464 -4.348 -5.486 1.00 88.94 226 SER A C 1
ATOM 1807 O O . SER A 1 226 ? 11.730 -3.581 -6.411 1.00 88.94 226 SER A O 1
ATOM 1809 N N . SER A 1 227 ? 10.968 -3.888 -4.334 1.00 87.12 227 SER A N 1
ATOM 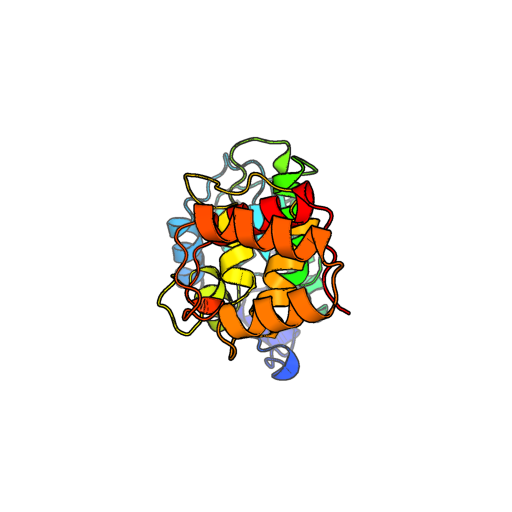1810 C CA . SER A 1 227 ? 10.756 -2.452 -4.094 1.00 87.12 227 SER A CA 1
ATOM 1811 C C . SER A 1 227 ? 12.070 -1.665 -4.058 1.00 87.12 227 SER A C 1
ATOM 1813 O O . SER A 1 227 ? 12.104 -0.518 -4.496 1.00 87.12 227 SER A O 1
ATOM 1815 N N . GLU A 1 228 ? 13.158 -2.284 -3.592 1.00 87.44 228 GLU A N 1
ATOM 1816 C CA . GLU A 1 228 ? 14.498 -1.686 -3.595 1.00 87.44 228 GLU A CA 1
ATOM 1817 C C . GLU A 1 228 ? 15.010 -1.472 -5.023 1.00 87.44 228 GLU A C 1
ATOM 1819 O O . GLU A 1 228 ? 15.521 -0.406 -5.363 1.00 87.44 228 GLU A O 1
ATOM 1824 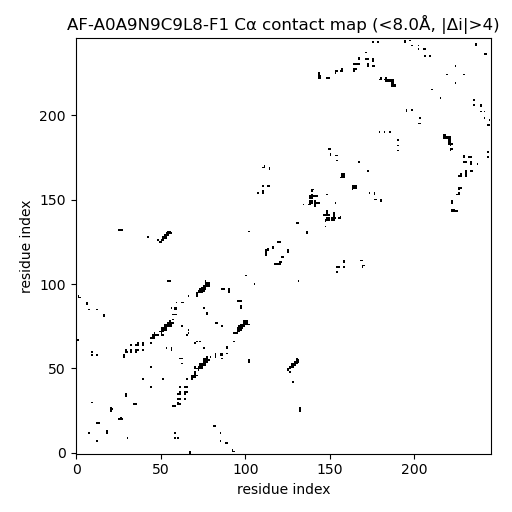N N . GLU A 1 229 ? 14.810 -2.459 -5.891 1.00 90.19 229 GLU A N 1
ATOM 1825 C CA . GLU A 1 229 ? 15.154 -2.361 -7.305 1.00 90.19 229 GLU A CA 1
ATOM 1826 C C . GLU A 1 229 ? 14.340 -1.271 -8.016 1.00 90.19 229 GLU A C 1
ATOM 1828 O O . GLU A 1 229 ? 14.904 -0.465 -8.756 1.00 90.19 229 GLU A O 1
ATOM 1833 N N . PHE A 1 230 ? 13.041 -1.140 -7.726 1.00 92.00 230 PHE A N 1
ATOM 1834 C CA . PHE A 1 230 ? 12.262 0.002 -8.218 1.00 92.00 230 PHE A CA 1
ATOM 1835 C C . PHE A 1 230 ? 12.796 1.352 -7.704 1.00 92.00 230 PHE A C 1
ATOM 1837 O O . PHE A 1 230 ? 12.739 2.342 -8.437 1.00 92.00 230 PHE A O 1
ATOM 1844 N N . CYS A 1 231 ? 13.342 1.421 -6.484 1.00 89.38 231 CYS A N 1
ATOM 1845 C CA . CYS A 1 231 ? 13.960 2.649 -5.968 1.00 89.38 231 CYS A CA 1
ATOM 1846 C C . CYS A 1 231 ? 15.245 2.978 -6.736 1.00 89.38 231 CYS A C 1
ATOM 1848 O O . CYS A 1 231 ? 15.413 4.115 -7.174 1.00 89.38 231 CYS A O 1
ATOM 1850 N N . LYS A 1 232 ? 16.111 1.981 -6.971 1.00 89.69 232 LYS A N 1
ATOM 1851 C CA . LYS A 1 232 ? 17.330 2.123 -7.791 1.00 89.69 232 LYS A CA 1
ATOM 1852 C C . LYS A 1 232 ? 16.992 2.611 -9.198 1.00 89.69 232 LYS A C 1
ATOM 1854 O O . LYS A 1 232 ? 17.591 3.565 -9.681 1.00 89.69 232 LYS A O 1
ATOM 1859 N N . LEU A 1 233 ? 15.967 2.027 -9.813 1.00 90.69 233 LEU A N 1
ATOM 1860 C CA . LEU A 1 233 ? 15.482 2.456 -11.119 1.00 90.69 233 LEU A CA 1
ATOM 1861 C C . LEU A 1 233 ? 15.017 3.905 -11.103 1.00 90.69 233 LEU A C 1
ATOM 1863 O O . LEU A 1 233 ? 15.402 4.689 -11.959 1.00 90.69 233 LEU A O 1
ATOM 1867 N N . THR A 1 234 ? 14.217 4.274 -10.107 1.00 91.50 234 THR A N 1
ATOM 1868 C CA . THR A 1 234 ? 13.704 5.639 -9.978 1.00 91.50 234 THR A CA 1
ATOM 1869 C C . THR A 1 234 ? 14.837 6.658 -9.876 1.00 91.50 234 THR A C 1
ATOM 1871 O O . THR A 1 234 ? 14.757 7.697 -10.525 1.00 91.50 234 THR A O 1
ATOM 1874 N N . LYS A 1 235 ? 15.921 6.347 -9.150 1.00 89.62 235 LYS A N 1
ATOM 1875 C CA . LYS A 1 235 ? 17.118 7.203 -9.116 1.00 89.62 235 LYS A CA 1
ATOM 1876 C C . LYS A 1 235 ? 17.723 7.400 -10.495 1.00 89.62 235 LYS A C 1
ATOM 1878 O O . LYS A 1 235 ? 17.948 8.539 -10.876 1.00 89.62 235 LYS A O 1
ATOM 1883 N N . ILE A 1 236 ? 17.889 6.324 -11.265 1.00 89.38 236 ILE A N 1
ATOM 1884 C CA . ILE A 1 236 ? 18.423 6.405 -12.631 1.00 89.38 236 ILE A CA 1
ATOM 1885 C C . ILE A 1 236 ? 17.570 7.344 -13.488 1.00 89.38 236 ILE A C 1
ATOM 1887 O O . ILE A 1 236 ? 18.114 8.201 -14.179 1.00 89.38 236 ILE A O 1
ATOM 1891 N N . PHE A 1 237 ? 16.241 7.232 -13.436 1.00 89.56 237 PHE A N 1
ATOM 1892 C CA . PHE A 1 237 ? 15.370 8.121 -14.214 1.00 89.56 237 PHE A CA 1
ATOM 1893 C C . PHE A 1 237 ? 15.473 9.587 -13.765 1.00 89.56 237 PHE A C 1
ATOM 1895 O O . PHE A 1 237 ? 15.507 10.474 -14.616 1.00 89.56 237 PHE A O 1
ATOM 1902 N N . ILE A 1 238 ? 15.572 9.850 -12.458 1.00 88.19 238 ILE A N 1
ATOM 1903 C CA . ILE A 1 238 ? 15.709 11.210 -11.911 1.00 88.19 238 ILE A CA 1
ATOM 1904 C C . ILE A 1 238 ? 17.068 11.822 -12.268 1.00 88.19 238 ILE A C 1
ATOM 1906 O O . ILE A 1 238 ? 17.116 12.908 -12.839 1.00 88.19 238 ILE A O 1
ATOM 1910 N N . GLU A 1 239 ? 18.165 11.136 -11.944 1.00 86.12 239 GLU A N 1
ATOM 1911 C CA . GLU A 1 239 ? 19.539 11.638 -12.090 1.00 86.12 239 GLU A CA 1
ATOM 1912 C C . GLU A 1 239 ? 19.891 11.930 -13.551 1.00 86.12 239 GLU A C 1
ATOM 1914 O O . GLU A 1 239 ? 20.652 12.850 -13.836 1.00 86.12 239 GLU A O 1
ATOM 1919 N N . ASN A 1 240 ? 19.283 11.193 -14.482 1.00 82.25 240 ASN A N 1
ATOM 1920 C CA . ASN A 1 240 ? 19.499 11.366 -15.915 1.00 82.25 240 ASN A CA 1
ATOM 1921 C C . ASN A 1 240 ? 18.385 12.182 -16.595 1.00 82.25 240 ASN A C 1
ATOM 1923 O O . ASN A 1 240 ? 18.380 12.294 -17.816 1.00 82.25 240 ASN A O 1
ATOM 1927 N N . SER A 1 241 ? 17.436 12.743 -15.830 1.00 82.44 241 SER A N 1
ATOM 1928 C CA . SER A 1 241 ? 16.292 13.524 -16.339 1.00 82.44 241 SER A CA 1
ATOM 1929 C C . SER A 1 241 ? 15.478 12.822 -17.440 1.00 82.44 241 SER A C 1
ATOM 1931 O O . SER A 1 241 ? 14.853 13.474 -18.279 1.00 82.44 241 SER A O 1
ATOM 1933 N N . ILE A 1 242 ? 15.451 11.486 -17.421 1.00 81.25 242 ILE A N 1
ATOM 1934 C CA . ILE A 1 242 ? 14.792 10.670 -18.442 1.00 81.25 242 ILE A CA 1
ATOM 1935 C C . ILE A 1 242 ? 13.284 10.715 -18.199 1.00 81.25 242 ILE A C 1
ATOM 1937 O O . ILE A 1 242 ? 12.791 10.260 -17.165 1.00 81.25 242 ILE A O 1
ATOM 1941 N N . LYS A 1 243 ? 12.526 11.221 -19.173 1.00 78.44 243 LYS A N 1
ATOM 1942 C CA . LYS A 1 243 ? 11.058 11.232 -19.109 1.00 78.44 243 LYS A CA 1
ATOM 1943 C C . LYS A 1 243 ? 10.467 9.951 -19.680 1.00 78.44 243 LYS A C 1
ATOM 1945 O O . LYS A 1 243 ? 10.954 9.401 -20.669 1.00 78.44 243 LYS A O 1
ATOM 1950 N N . PHE A 1 244 ? 9.372 9.489 -19.081 1.00 76.00 244 PHE A N 1
ATOM 1951 C CA . PHE A 1 244 ? 8.636 8.363 -19.636 1.00 76.00 244 PHE A CA 1
ATOM 1952 C C . PHE A 1 244 ? 7.897 8.759 -20.918 1.00 76.00 244 PHE A C 1
ATOM 1954 O O . PHE A 1 244 ? 7.288 9.828 -20.974 1.00 76.00 244 PHE A O 1
ATOM 1961 N N . PRO A 1 245 ? 7.882 7.876 -21.928 1.00 68.38 245 PRO A N 1
ATOM 1962 C CA . PRO A 1 245 ? 6.994 8.018 -23.068 1.00 68.38 245 PRO A CA 1
ATOM 1963 C C . PRO A 1 245 ? 5.529 8.094 -22.625 1.00 68.38 245 PRO A C 1
ATOM 1965 O O . PRO A 1 245 ? 5.061 7.195 -21.916 1.00 68.38 245 PRO A O 1
ATOM 1968 N N . THR A 1 246 ? 4.810 9.118 -23.080 1.00 57.28 246 THR A N 1
ATOM 1969 C CA . THR A 1 246 ? 3.342 9.128 -23.073 1.00 57.28 246 THR A CA 1
ATOM 1970 C C . THR A 1 246 ? 2.766 8.088 -24.033 1.00 57.28 246 THR A C 1
ATOM 1972 O O . THR A 1 246 ? 3.407 7.754 -25.069 1.00 57.28 246 THR A O 1
#

Mean predicted aligned error: 12.18 Å

Nearest PDB structures (foldseek):
  8csp-assembly1_5  TM=7.437E-01  e=1.947E-14  Homo sapiens
  4gc5-assembly1_A  TM=7.212E-01  e=6.988E-13  Mus musculus
  7pnt-assembly1_c  TM=7.594E-01  e=4.506E-12  Mus musculus
  6h2v-assembly1_A  TM=6.549E-01  e=4.189E-03  Homo sapiens
  6h2v-assembly2_C  TM=6.757E-01  e=1.173E-02  Homo sapiens

Secondary structure (DSSP, 8-state):
---TTSS--HHHHHHHTT----GGGT------HHHHHHHHHHTT--TT-S-EEEES-TTSHHHHHHHTTT-S-EEEE-S-GGGHHHHHHHHHHHT-------HHHHHHHHHHHHHHT-GGGGSTT--------HHHHHHHH--TT-TT--HHHHHHHTTSSSS----S-HHHHHHHHHHHHTTTTS-HHHHHHHHHTTS-HHHHHHHHHHHHTTT--TTS-GGGS-HHHHHHHHHHHHHTTPPPP-

Radius of gyration: 21.76 Å; Cα contacts (8 Å, |Δi|>4): 308; chains: 1; bounding box: 59×30×58 Å

pLDDT: mean 77.32, std 13.54, range [36.84, 96.12]

Foldseek 3Di:
DQDPPQAQQLVRLCVVLVPDPDVVVVDDDDNDLVVLLVLCVVLVQAQPAPEEEEEQCDLNSNVVSNLVRNHQEYEYEHDPPSNVVSVVSSCVRRVYDYDYDDDPVVLLVVLQCCVVCHDPSVDPPNRYDYDDDPLVVCCCCPDLVGPSPALNVLSCQCRPDPDRLAPDRSVLLSVLSVLQRVVQVDFQVVSLVVLLVPDDPVLNVLLVVLVVVVVDDSRDGSSNDHSNVSNSVSCSCVVSVRDDDD

Organism: NCBI:txid1213867

Sequence (246 aa):
MISNKSLLSVRDLVKIYKLSAKSQLSQNFILDKNVTDKIVKSSQIDSNDLLVVEVGAGPGLLTRSILDTGITNMIAVEKDKRFLPALMQLSEASRGNLPFNVASPLLIQWMKMLYKREGIFKFPNVIMTLMFQKEVGDRIAASVKDPERSRISVLVQSLSLSKPVLNVPVDNFEEVVRYFYGRRRKTLRSIFKTIKSRISPTEQGLLDYNLEKLEWDLTLRPEKISSEEFCKLTKIFIENSIKFPT

InterPro domains:
  IPR001737 Ribosomal RNA adenine methyltransferase KsgA/Erm [PF00398] (20-89)
  IPR001737 Ribosomal RNA adenine methyltransferase KsgA/Erm [PF00398] (96-175)
  IPR001737 Ribosomal RNA adenine methyltransferase KsgA/Erm [PS51689] (21-246)
  IPR001737 Ribosomal RNA adenine methyltransferase KsgA/Erm [PTHR11727] (10-92)
  IPR020596 Ribosomal RNA adenine methylase transferase, conserved site [PS01131] (52-80)
  IPR020598 Ribosomal RNA adenine methylase transferase, N-terminal [SM00650] (35-186)
  IPR023165 rRNA adenine dimethylase-like, C-terminal [G3DSA:1.10.8.100] (175-241)
  IPR029063 S-adenosyl-L-methionine-dependent methyltransferase superfamily [G3DSA:3.40.50.150] (1-95)
  IPR029063 S-adenosyl-L-methionine-dependent methyltransferase superfamily [G3DSA:3.40.50.150] (96-174)
  IPR029063 S-adenosyl-L-methionine-dependent methyltransferase superfamily [SSF53335] (19-240)